Protein AF-X0TDQ6-F1 (afdb_monomer)

Solvent-accessible surface area (backbone atoms only — not comparable to full-atom values): 17633 Å² total; per-residue (Å²): 135,93,75,76,84,87,79,87,83,80,93,70,77,49,71,65,28,68,24,69,26,86,81,75,49,31,33,42,35,21,20,41,81,78,15,30,38,38,33,29,40,71,89,64,49,78,71,48,77,46,71,90,58,40,50,31,45,21,41,21,49,28,63,85,70,50,27,33,39,36,13,22,27,80,74,19,29,37,36,33,25,41,64,88,64,51,79,75,45,77,47,70,91,53,78,55,37,60,70,53,77,61,79,77,63,72,58,49,82,75,54,82,73,45,39,47,75,47,78,72,27,74,49,54,70,41,77,37,40,32,96,78,44,70,48,47,32,34,62,49,79,48,48,96,82,43,94,74,52,51,72,50,36,32,39,34,36,73,84,80,69,48,74,46,82,52,53,75,75,37,78,39,58,37,63,81,79,43,60,47,46,34,30,50,36,42,38,34,32,35,82,39,66,33,65,30,75,47,67,45,53,54,24,39,29,34,59,59,82,49,40,27,50,70,47,82,45,76,45,66,58,64,49,80,55,94,94,33,48,34,31,32,48,77,18,40,38,42,78,50,73,47,41,70,29,78,89,49,67,32,70,36,73,61,47,42,33,33,28,53,28,65,74,93,42,76,49,72,77,41,75,64,86,67,72,44,64,53,72,70,42,74,32,40,42,37,39,38,28,29,25,62,79,63,36,61,30,81,78,44,77,48,66,37,40,23,40,85,76,72,83,74,76,85,127

pLDDT: mean 90.19, std 10.67, range [38.47, 98.69]

Sequence (315 aa):
SDGTELLRVGEFGYIKSISINPTDGTCWVTNIHLRQIIKFAPDGTELLRIGGFHDSLSVSVNPADGTCWVADLYRWVVVKLASDGTELVRVTGLCRPSAISVNPGYYGSYDKIPPQITIESPVGGEVFVAALSTITISYQVTDNIDPSPVVFAYLTDLEQGTTVQVYNAQEIDPIDIGGGFWTLTVDAQDSANNMASSTTARFEVIVDTTPPVTELEIGEPQFEAFGRIVISPCTPITLTAIDPGSGDAGSGISRTEYRVYKGTIPCEYTVYSGSFTISTGIQALEYRSIDNVGNIEDEKSITLTVTHISNYTAF

Nearest PDB structures (foldseek):
  6h16-assembly1_A  TM=2.885E-01  e=3.093E-05  Homo sapiens
  3p5b-assembly1_L  TM=4.163E-01  e=1.866E-03  Homo sapiens
  7seu-assembly4_D  TM=2.886E-01  e=7.692E-05  Escherichia coli
  3s8v-assembly1_A  TM=2.838E-01  e=1.729E-04  Homo sapiens
  6l6r-assembly2_B  TM=2.642E-01  e=5.005E-04  Homo sapiens

Secondary structure (DSSP, 8-state):
--------------EEEEEE-TTT--EEEEETTTTEEEEE-TTS-EEEEE---SSEEEEEE-TTT--EEEEETTTTEEEEE-TTS-EEEEE-S-S-----------GGGT--PPPEEEEEES-TT-EEETTT--EE-EEEEE-SS-SS-EEEEEEEETTT--EEEE-TT-EE-HHHH-SEEEEEEEEEE-TT--EEEEEPPPEEEE---PPPEEEEEE-SSEEEETTEEEE-TT--EEEEEE---SSS----EEEEEEEEEETTEEPPPEE--S-B---SEEEEEEEEEEETT--BPPPEEEEEEE---------

Structure (mmCIF, N/CA/C/O backbone):
data_AF-X0TDQ6-F1
#
_entry.id   AF-X0TDQ6-F1
#
loop_
_atom_site.group_PDB
_atom_site.id
_atom_site.type_symbol
_atom_site.label_atom_id
_atom_site.label_alt_id
_atom_site.label_comp_id
_atom_site.label_asym_id
_atom_site.label_entity_id
_atom_site.label_seq_id
_atom_site.pdbx_PDB_ins_code
_atom_site.Cartn_x
_atom_site.Cartn_y
_atom_site.Cartn_z
_atom_site.occupancy
_atom_site.B_iso_or_equiv
_atom_site.auth_seq_id
_atom_site.auth_comp_id
_atom_site.auth_asym_id
_atom_site.auth_atom_id
_atom_site.pdbx_PDB_model_num
ATOM 1 N N . SER A 1 1 ? 42.199 -2.068 -16.650 1.00 60.56 1 SER A N 1
ATOM 2 C CA . SER A 1 1 ? 43.166 -2.055 -17.763 1.00 60.56 1 SER A CA 1
ATOM 3 C C . SER A 1 1 ? 44.569 -1.920 -17.196 1.00 60.56 1 SER A C 1
ATOM 5 O O . SER A 1 1 ? 44.980 -0.833 -16.817 1.00 60.56 1 SER A O 1
ATOM 7 N N . ASP A 1 2 ? 45.281 -3.032 -17.087 1.00 84.56 2 ASP A N 1
ATOM 8 C CA . ASP A 1 2 ? 46.702 -3.122 -16.709 1.00 84.56 2 ASP A CA 1
ATOM 9 C C . ASP A 1 2 ? 47.653 -2.832 -17.890 1.00 84.56 2 ASP A C 1
ATOM 11 O O . ASP A 1 2 ? 48.870 -2.855 -17.736 1.00 84.56 2 ASP A O 1
ATOM 15 N N . GLY A 1 3 ? 47.094 -2.537 -19.070 1.00 81.69 3 GLY A N 1
ATOM 16 C CA . GLY A 1 3 ? 47.851 -2.308 -20.298 1.00 81.69 3 GLY A CA 1
ATOM 17 C C . GLY A 1 3 ? 48.221 -3.596 -21.033 1.00 81.69 3 GLY A C 1
ATOM 18 O O . GLY A 1 3 ? 48.965 -3.524 -22.008 1.00 81.69 3 GLY A O 1
ATOM 19 N N . THR A 1 4 ? 47.705 -4.752 -20.601 1.00 90.88 4 THR A N 1
ATOM 20 C CA . THR A 1 4 ? 47.929 -6.025 -21.286 1.00 90.88 4 THR A CA 1
ATOM 21 C C . THR A 1 4 ? 47.323 -5.989 -22.689 1.00 90.88 4 THR A C 1
ATOM 23 O O . THR A 1 4 ? 46.146 -5.677 -22.882 1.00 90.88 4 THR A O 1
ATOM 26 N N . GLU A 1 5 ? 48.146 -6.312 -23.685 1.00 86.25 5 GLU A N 1
ATOM 27 C CA . GLU A 1 5 ? 47.713 -6.511 -25.064 1.00 86.25 5 GLU A CA 1
ATOM 28 C C . GLU A 1 5 ? 46.855 -7.778 -25.148 1.00 86.25 5 GLU A C 1
ATOM 30 O O . GLU A 1 5 ? 47.342 -8.879 -24.904 1.00 86.25 5 GLU A O 1
ATOM 35 N N . LEU A 1 6 ? 45.572 -7.617 -25.478 1.00 81.69 6 LEU A N 1
ATOM 36 C CA . LEU A 1 6 ? 44.630 -8.738 -25.573 1.00 81.69 6 LEU A CA 1
ATOM 37 C C . LEU A 1 6 ? 44.703 -9.456 -26.925 1.00 81.69 6 LEU A C 1
ATOM 39 O O . LEU A 1 6 ? 44.466 -10.658 -26.999 1.00 81.69 6 LEU A O 1
ATOM 43 N N . LEU A 1 7 ? 45.008 -8.719 -27.995 1.00 81.31 7 LEU A N 1
ATOM 44 C CA . LEU A 1 7 ? 45.035 -9.233 -29.359 1.00 81.31 7 LEU A CA 1
ATOM 45 C C . LEU A 1 7 ? 45.867 -8.318 -30.261 1.00 81.31 7 LEU A C 1
ATOM 47 O O . LEU A 1 7 ? 45.735 -7.093 -30.216 1.00 81.31 7 LEU A O 1
ATOM 51 N N . ARG A 1 8 ? 46.657 -8.927 -31.148 1.00 84.94 8 ARG A N 1
ATOM 52 C CA . ARG A 1 8 ? 47.326 -8.246 -32.257 1.00 84.94 8 ARG A CA 1
ATOM 53 C C . ARG A 1 8 ? 47.048 -8.970 -33.553 1.00 84.94 8 ARG A C 1
ATOM 55 O O . ARG A 1 8 ? 47.357 -10.147 -33.702 1.00 84.94 8 ARG A O 1
ATOM 62 N N . VAL A 1 9 ? 46.534 -8.208 -34.506 1.00 78.62 9 VAL A N 1
ATOM 63 C CA . VAL A 1 9 ? 46.310 -8.646 -35.879 1.00 78.62 9 VAL A CA 1
ATOM 64 C C . VAL A 1 9 ? 47.153 -7.741 -36.786 1.00 78.62 9 VAL A C 1
ATOM 66 O O . VAL A 1 9 ? 47.159 -6.522 -36.604 1.00 78.62 9 VAL A O 1
ATOM 69 N N . GLY A 1 10 ? 47.930 -8.319 -37.707 1.00 76.31 10 GLY A N 1
ATOM 70 C CA . GLY A 1 10 ? 48.960 -7.613 -38.483 1.00 76.31 10 GLY A CA 1
ATOM 71 C C . GLY A 1 10 ? 48.920 -7.894 -39.988 1.00 76.31 10 GLY A C 1
ATOM 72 O O . GLY A 1 10 ? 48.053 -8.603 -40.472 1.00 76.31 10 GLY A O 1
ATOM 73 N N . GLU A 1 11 ? 49.883 -7.328 -40.723 1.00 74.69 11 GLU A N 1
ATOM 74 C CA . GLU A 1 11 ? 50.079 -7.533 -42.177 1.00 74.69 11 GLU A CA 1
ATOM 75 C C . GLU A 1 11 ? 49.016 -6.911 -43.109 1.00 74.69 11 GLU A C 1
ATOM 77 O O . GLU A 1 11 ? 48.938 -7.225 -44.294 1.00 74.69 11 GLU A O 1
ATOM 82 N N . PHE A 1 12 ? 48.250 -5.929 -42.627 1.00 69.25 12 PHE A N 1
ATOM 83 C CA . PHE A 1 12 ? 47.177 -5.289 -43.405 1.00 69.25 12 PHE A CA 1
ATOM 84 C C . PHE A 1 12 ? 47.580 -4.016 -44.151 1.00 69.25 12 PHE A C 1
ATOM 86 O O . PHE A 1 12 ? 46.711 -3.275 -44.594 1.00 69.25 12 PHE A O 1
ATOM 93 N N . GLY A 1 13 ? 48.870 -3.723 -44.310 1.00 72.81 13 GLY A N 1
ATOM 94 C CA . GLY A 1 13 ? 49.329 -2.513 -44.999 1.00 72.81 13 GLY A CA 1
ATOM 95 C C . GLY A 1 13 ? 48.991 -1.214 -44.253 1.00 72.81 13 GLY A C 1
ATOM 96 O O . GLY A 1 13 ? 49.052 -1.155 -43.028 1.00 72.81 13 GLY A O 1
ATOM 97 N N . TYR A 1 14 ? 48.690 -0.144 -44.996 1.00 82.19 14 TYR A N 1
ATOM 98 C CA . TYR A 1 14 ? 48.490 1.192 -44.424 1.00 82.19 14 TYR A CA 1
ATOM 99 C C . TYR A 1 14 ? 47.007 1.453 -44.130 1.00 82.19 14 TYR A C 1
ATOM 101 O O . TYR A 1 14 ? 46.232 1.796 -45.029 1.00 82.19 14 TYR A O 1
ATOM 109 N N . ILE A 1 15 ? 46.621 1.301 -42.862 1.00 84.81 15 ILE A N 1
ATOM 110 C CA . ILE A 1 15 ? 45.272 1.615 -42.380 1.00 84.81 15 ILE A CA 1
ATOM 111 C C . ILE A 1 15 ? 45.142 3.120 -42.136 1.00 84.81 15 ILE A C 1
ATOM 113 O O . ILE A 1 15 ? 46.016 3.734 -41.525 1.00 84.81 15 ILE A O 1
ATOM 117 N N . LYS A 1 16 ? 44.053 3.723 -42.624 1.00 86.56 16 LYS A N 1
ATOM 118 C CA . LYS A 1 16 ? 43.833 5.178 -42.536 1.00 86.56 16 LYS A CA 1
ATOM 119 C C . LYS A 1 16 ? 42.700 5.595 -41.604 1.00 86.56 16 LYS A C 1
ATOM 121 O O . LYS A 1 16 ? 42.818 6.625 -40.947 1.00 86.56 16 LYS A O 1
ATOM 126 N N . SER A 1 17 ? 41.629 4.814 -41.548 1.00 90.19 17 SER A N 1
ATOM 127 C CA . SER A 1 17 ? 40.446 5.073 -40.734 1.00 90.19 17 SER A CA 1
ATOM 128 C C . SER A 1 17 ? 39.892 3.753 -40.217 1.00 90.19 17 SER A C 1
ATOM 130 O O . SER A 1 17 ? 40.019 2.720 -40.879 1.00 90.19 17 SER A O 1
ATOM 132 N N . ILE A 1 18 ? 39.303 3.812 -39.027 1.00 91.94 18 ILE A N 1
ATOM 133 C CA . ILE A 1 18 ? 38.614 2.716 -38.359 1.00 91.94 18 ILE A CA 1
ATOM 134 C C . ILE A 1 18 ? 37.291 3.241 -37.803 1.00 91.94 18 ILE A C 1
ATOM 136 O O . ILE A 1 18 ? 37.227 4.370 -37.315 1.00 91.94 18 ILE A O 1
ATOM 140 N N . SER A 1 19 ? 36.247 2.422 -37.860 1.00 93.38 19 SER A N 1
ATOM 141 C CA . SER A 1 19 ? 34.972 2.677 -37.197 1.00 93.38 19 SER A CA 1
ATOM 142 C C . SER A 1 19 ? 34.495 1.395 -36.527 1.00 93.38 19 SER A C 1
ATOM 144 O O . SER A 1 19 ? 34.441 0.349 -37.172 1.00 93.38 19 SER A O 1
ATOM 146 N N . ILE A 1 20 ? 34.212 1.470 -35.228 1.00 92.75 20 ILE A N 1
ATOM 147 C CA . ILE A 1 20 ? 33.809 0.331 -34.398 1.00 92.75 20 ILE A CA 1
ATOM 148 C C . ILE A 1 20 ? 32.301 0.406 -34.198 1.00 92.75 20 ILE A C 1
ATOM 150 O O . ILE A 1 20 ? 31.776 1.476 -33.890 1.00 92.75 20 ILE A O 1
ATOM 154 N N . ASN A 1 21 ? 31.622 -0.724 -34.353 1.00 88.50 21 ASN A N 1
ATOM 155 C CA . ASN A 1 21 ? 30.235 -0.862 -33.964 1.00 88.50 21 ASN A CA 1
ATOM 156 C C . ASN A 1 21 ? 30.169 -1.224 -32.466 1.00 88.50 21 ASN A C 1
ATOM 158 O O . ASN A 1 21 ? 30.593 -2.319 -32.095 1.00 88.50 21 ASN A O 1
ATOM 162 N N . PRO A 1 22 ? 29.667 -0.340 -31.586 1.00 83.31 22 PRO A N 1
ATOM 163 C CA . PRO A 1 22 ? 29.601 -0.617 -30.154 1.00 83.31 22 PRO A CA 1
ATOM 164 C C . PRO A 1 22 ? 28.619 -1.737 -29.779 1.00 83.31 22 PRO A C 1
ATOM 166 O O . PRO A 1 22 ? 28.721 -2.249 -28.670 1.00 83.31 22 PRO A O 1
ATOM 169 N N . THR A 1 23 ? 27.682 -2.119 -30.657 1.00 81.12 23 THR A N 1
ATOM 170 C CA . THR A 1 23 ? 26.661 -3.134 -30.333 1.00 81.12 23 THR A CA 1
ATOM 171 C C . THR A 1 23 ? 27.180 -4.566 -30.454 1.00 81.12 23 THR A C 1
ATOM 173 O O . THR A 1 23 ? 26.782 -5.423 -29.672 1.00 81.12 23 THR A O 1
ATOM 176 N N . ASP A 1 24 ? 28.083 -4.829 -31.401 1.00 84.25 24 ASP A N 1
ATOM 177 C CA . ASP A 1 24 ? 28.610 -6.173 -31.681 1.00 84.25 24 ASP A CA 1
ATOM 178 C C . ASP A 1 24 ? 30.147 -6.261 -31.650 1.00 84.25 24 ASP A C 1
ATOM 180 O O . ASP A 1 24 ? 30.709 -7.346 -31.789 1.00 84.25 24 ASP A O 1
ATOM 184 N N . GLY A 1 25 ? 30.838 -5.130 -31.474 1.00 86.88 25 GLY A N 1
ATOM 185 C CA . GLY A 1 25 ? 32.296 -5.027 -31.437 1.00 86.88 25 GLY A CA 1
ATOM 186 C C . GLY A 1 25 ? 32.991 -5.209 -32.793 1.00 86.88 25 GLY A C 1
ATOM 187 O O . GLY A 1 25 ? 34.222 -5.222 -32.844 1.00 86.88 25 GLY A O 1
ATOM 188 N N . THR A 1 26 ? 32.250 -5.355 -33.895 1.00 93.62 26 THR A N 1
ATOM 189 C CA . THR A 1 26 ? 32.844 -5.421 -35.235 1.00 93.62 26 THR A CA 1
ATOM 190 C C . THR A 1 26 ? 33.465 -4.081 -35.610 1.00 93.62 26 THR A C 1
ATOM 192 O O . THR A 1 26 ? 33.035 -3.020 -35.153 1.00 93.62 26 THR A O 1
ATOM 195 N N . CYS A 1 27 ? 34.486 -4.093 -36.464 1.00 93.25 27 CYS A N 1
ATOM 196 C CA . CYS A 1 27 ? 35.097 -2.853 -36.928 1.00 93.25 27 CYS A CA 1
ATOM 197 C C . CYS A 1 27 ? 35.340 -2.849 -38.432 1.00 93.25 27 CYS A C 1
ATOM 199 O O . CYS A 1 27 ? 35.724 -3.854 -39.024 1.00 93.25 27 CYS A O 1
ATOM 201 N N . TRP A 1 28 ? 35.113 -1.693 -39.046 1.00 94.19 28 TRP A N 1
ATOM 202 C CA . TRP A 1 28 ? 35.414 -1.419 -40.444 1.00 94.19 28 TRP A CA 1
ATOM 203 C C . TRP A 1 28 ? 36.701 -0.612 -40.525 1.00 94.19 28 TRP A C 1
ATOM 205 O O . TRP A 1 28 ? 36.836 0.395 -39.829 1.00 94.19 28 TRP A O 1
ATOM 215 N N . VAL A 1 29 ? 37.628 -1.018 -41.389 1.00 91.81 29 VAL A N 1
ATOM 216 C CA . VAL A 1 29 ? 38.897 -0.320 -41.609 1.00 91.81 29 VAL A CA 1
ATOM 217 C C . VAL A 1 29 ? 39.130 -0.022 -43.083 1.00 91.81 29 VAL A C 1
ATOM 219 O O . VAL A 1 29 ? 38.815 -0.828 -43.959 1.00 91.81 29 VAL A O 1
ATOM 222 N N . THR A 1 30 ? 39.742 1.125 -43.368 1.00 89.06 30 THR A N 1
ATOM 223 C CA . THR A 1 30 ? 40.175 1.485 -44.724 1.00 89.06 30 THR A CA 1
ATOM 224 C C . THR A 1 30 ? 41.664 1.236 -44.900 1.00 89.06 30 THR A C 1
ATOM 226 O O . THR A 1 30 ? 42.480 1.787 -44.156 1.00 89.06 30 THR A O 1
ATOM 229 N N . ASN A 1 31 ? 42.023 0.500 -45.945 1.00 86.19 31 ASN A N 1
ATOM 230 C CA . ASN A 1 31 ? 43.394 0.311 -46.395 1.00 86.19 31 ASN A CA 1
ATOM 231 C C . ASN A 1 31 ? 43.643 1.104 -47.680 1.00 86.19 31 ASN A C 1
ATOM 233 O O . ASN A 1 31 ? 43.102 0.784 -48.741 1.00 86.19 31 ASN A O 1
ATOM 237 N N . ILE A 1 32 ? 44.503 2.117 -47.594 1.00 77.88 32 ILE A N 1
ATOM 238 C CA . ILE A 1 32 ? 44.744 3.033 -48.717 1.00 77.88 32 ILE A CA 1
ATOM 239 C C . ILE A 1 32 ? 45.705 2.454 -49.758 1.00 77.88 32 ILE A C 1
ATOM 241 O O . ILE A 1 32 ? 45.500 2.642 -50.954 1.00 77.88 32 ILE A O 1
ATOM 245 N N . HIS A 1 33 ? 46.722 1.695 -49.335 1.00 77.75 33 HIS A N 1
ATOM 246 C CA . HIS A 1 33 ? 47.720 1.142 -50.256 1.00 77.75 33 HIS A CA 1
ATOM 247 C C . HIS A 1 33 ? 47.134 0.015 -51.105 1.00 77.75 33 HIS A C 1
ATOM 249 O O . HIS A 1 33 ? 47.415 -0.068 -52.298 1.00 77.75 33 HIS A O 1
ATOM 255 N N . LEU A 1 34 ? 46.291 -0.826 -50.501 1.00 81.62 34 LEU A N 1
ATOM 256 C CA . LEU A 1 34 ? 45.614 -1.914 -51.206 1.00 81.62 34 LEU A CA 1
ATOM 257 C C . LEU A 1 34 ? 44.257 -1.496 -51.785 1.00 81.62 34 LEU A C 1
ATOM 259 O O . LEU A 1 34 ? 43.634 -2.303 -52.471 1.00 81.62 34 LEU A O 1
ATOM 263 N N . ARG A 1 35 ? 43.816 -0.245 -51.560 1.00 86.56 35 ARG A N 1
ATOM 264 C CA . ARG A 1 35 ? 42.545 0.317 -52.060 1.00 86.56 35 ARG A CA 1
ATOM 265 C C . ARG A 1 35 ? 41.328 -0.535 -51.683 1.00 86.56 35 ARG A C 1
ATOM 267 O O . ARG A 1 35 ? 40.475 -0.854 -52.520 1.00 86.56 35 ARG A O 1
ATOM 274 N N . GLN A 1 36 ? 41.295 -0.935 -50.418 1.00 88.56 36 GLN A N 1
ATOM 275 C CA . GLN A 1 36 ? 40.360 -1.912 -49.873 1.00 88.56 36 GLN A CA 1
ATOM 276 C C . GLN A 1 36 ? 39.718 -1.414 -48.584 1.00 88.56 36 GLN A C 1
ATOM 278 O O . GLN A 1 36 ? 40.282 -0.595 -47.859 1.00 88.56 36 GLN A O 1
ATOM 283 N N . ILE A 1 37 ? 38.560 -1.983 -48.278 1.00 90.62 37 ILE A N 1
ATOM 284 C CA . ILE A 1 37 ? 37.899 -1.876 -46.982 1.00 90.62 37 ILE A CA 1
ATOM 285 C C . ILE A 1 37 ? 37.795 -3.279 -46.409 1.00 90.62 37 ILE A C 1
ATOM 287 O O . ILE A 1 37 ? 37.466 -4.217 -47.134 1.00 90.62 37 ILE A O 1
ATOM 291 N N . ILE A 1 38 ? 38.103 -3.424 -45.128 1.00 91.19 38 ILE A N 1
ATOM 292 C CA . ILE A 1 38 ? 38.088 -4.710 -44.432 1.00 91.19 38 ILE A CA 1
ATOM 293 C C . ILE A 1 38 ? 37.170 -4.568 -43.223 1.00 91.19 38 ILE A C 1
ATOM 295 O O . ILE A 1 38 ? 37.223 -3.547 -42.536 1.00 91.19 38 ILE A O 1
ATOM 299 N N . LYS A 1 39 ? 36.334 -5.573 -42.965 1.00 93.56 39 LYS A N 1
ATOM 300 C CA . LYS A 1 39 ? 35.579 -5.680 -41.714 1.00 93.56 39 LYS A CA 1
ATOM 301 C C . LYS A 1 39 ? 36.173 -6.798 -40.871 1.00 93.56 39 LYS A C 1
ATOM 303 O O . LYS A 1 39 ? 36.400 -7.890 -41.391 1.00 93.56 39 LYS A O 1
ATOM 308 N N . PHE A 1 40 ? 36.363 -6.546 -39.585 1.00 92.75 40 PHE A N 1
ATOM 309 C CA . PHE A 1 40 ? 36.816 -7.540 -38.620 1.00 92.75 40 PHE A CA 1
ATOM 310 C C . PHE A 1 40 ? 35.752 -7.818 -37.561 1.00 92.75 40 PHE A C 1
ATOM 312 O O . PHE A 1 40 ? 34.972 -6.934 -37.197 1.00 92.75 40 PHE A O 1
ATOM 319 N N . ALA A 1 41 ? 35.753 -9.050 -37.067 1.00 92.75 41 ALA A N 1
ATOM 320 C CA . ALA A 1 41 ? 35.077 -9.454 -35.846 1.00 92.75 41 ALA A CA 1
ATOM 321 C C . ALA A 1 41 ? 35.869 -8.996 -34.603 1.00 92.75 41 ALA A C 1
ATOM 323 O O . ALA A 1 41 ? 37.062 -8.691 -34.719 1.00 92.75 41 ALA A O 1
ATOM 324 N N . PRO A 1 42 ? 35.245 -8.977 -33.409 1.00 89.81 42 PRO A N 1
ATOM 325 C CA . PRO A 1 42 ? 35.920 -8.601 -32.162 1.00 89.81 42 PRO A CA 1
ATOM 326 C C . PRO A 1 42 ? 37.147 -9.460 -31.824 1.00 89.81 42 PRO A C 1
ATOM 328 O O . PRO A 1 42 ? 38.064 -8.993 -31.153 1.00 89.81 42 PRO A O 1
ATOM 331 N N . ASP A 1 43 ? 37.172 -10.709 -32.293 1.00 89.25 43 ASP A N 1
ATOM 332 C CA . ASP A 1 43 ? 38.273 -11.660 -32.102 1.00 89.25 43 ASP A CA 1
ATOM 333 C C . ASP A 1 43 ? 39.421 -11.491 -33.118 1.00 89.25 43 ASP A C 1
ATOM 335 O O . ASP A 1 43 ? 40.400 -12.235 -33.080 1.00 89.25 43 ASP A O 1
ATOM 339 N N . GLY A 1 44 ? 39.319 -10.510 -34.023 1.00 86.75 44 GLY A N 1
ATOM 340 C CA . GLY A 1 44 ? 40.303 -10.237 -35.070 1.00 86.75 44 GLY A CA 1
ATOM 341 C C . GLY A 1 44 ? 40.097 -11.012 -36.367 1.00 86.75 44 GLY A C 1
ATOM 342 O O . GLY A 1 44 ? 40.857 -10.801 -37.314 1.00 86.75 44 GLY A O 1
ATOM 343 N N . THR A 1 45 ? 39.082 -11.875 -36.447 1.00 91.06 45 THR A N 1
ATOM 344 C CA . THR A 1 45 ? 38.752 -12.600 -37.676 1.00 91.06 45 THR A CA 1
ATOM 345 C C . THR A 1 45 ? 38.328 -11.622 -38.767 1.00 91.06 45 THR A C 1
ATOM 347 O O . THR A 1 45 ? 37.471 -10.762 -38.559 1.00 91.06 45 THR A O 1
ATOM 350 N N . GLU A 1 46 ? 38.908 -11.754 -39.959 1.00 92.69 46 GLU A N 1
ATOM 351 C CA . GLU A 1 46 ? 38.466 -11.014 -41.140 1.00 92.69 46 GLU A CA 1
ATOM 352 C C . GLU A 1 46 ? 37.106 -11.544 -41.603 1.00 92.69 46 GLU A C 1
ATOM 354 O O . GLU A 1 46 ? 36.985 -12.691 -42.028 1.00 92.69 46 GLU A O 1
ATOM 359 N N . LEU A 1 47 ? 36.079 -10.699 -41.519 1.00 92.06 47 LEU A N 1
ATOM 360 C CA . LEU A 1 47 ? 34.715 -11.044 -41.917 1.00 92.06 47 LEU A CA 1
ATOM 361 C C . LEU A 1 47 ? 34.496 -10.841 -43.414 1.00 92.06 47 LEU A C 1
ATOM 363 O O . LEU A 1 47 ? 33.816 -11.636 -44.057 1.00 92.06 47 LEU A O 1
ATOM 367 N N . LEU A 1 48 ? 35.043 -9.757 -43.968 1.00 92.00 48 LEU A N 1
ATOM 368 C CA . LEU A 1 48 ? 34.937 -9.441 -45.390 1.00 92.00 48 LEU A CA 1
ATOM 369 C C . LEU A 1 48 ? 36.018 -8.453 -45.824 1.00 92.00 48 LEU A C 1
ATOM 371 O O . LEU A 1 48 ? 36.513 -7.648 -45.031 1.00 92.00 48 LEU A O 1
ATOM 375 N N . ARG A 1 49 ? 36.306 -8.472 -47.126 1.00 91.12 49 ARG A N 1
ATOM 376 C CA . ARG A 1 49 ? 37.234 -7.562 -47.796 1.00 91.12 49 ARG A CA 1
ATOM 377 C C . ARG A 1 49 ? 36.658 -7.110 -49.125 1.00 91.12 49 ARG A C 1
ATOM 379 O O . ARG A 1 49 ? 36.358 -7.922 -49.995 1.00 91.12 49 ARG A O 1
ATOM 386 N N . ILE A 1 50 ? 36.552 -5.798 -49.290 1.00 90.31 50 ILE A N 1
ATOM 387 C CA . ILE A 1 50 ? 35.924 -5.166 -50.447 1.00 90.31 50 ILE A CA 1
ATOM 388 C C . ILE A 1 50 ? 36.976 -4.330 -51.165 1.00 90.31 50 ILE A C 1
ATOM 390 O O . ILE A 1 50 ? 37.592 -3.440 -50.578 1.00 90.31 50 ILE A O 1
ATOM 394 N N . GLY A 1 51 ? 37.205 -4.639 -52.439 1.00 87.25 51 GLY A N 1
ATOM 395 C CA . GLY A 1 51 ? 38.068 -3.858 -53.320 1.00 87.25 51 GLY A CA 1
ATOM 396 C C . GLY A 1 51 ? 37.293 -2.800 -54.100 1.00 87.25 51 GLY A C 1
ATOM 397 O O . GLY A 1 51 ? 36.095 -2.613 -53.928 1.00 87.25 51 GLY A O 1
ATOM 398 N N . GLY A 1 52 ? 37.980 -2.124 -55.018 1.00 84.00 52 GLY A N 1
ATOM 399 C CA . GLY A 1 52 ? 37.322 -1.166 -55.903 1.00 84.00 52 GLY A CA 1
ATOM 400 C C . GLY A 1 52 ? 37.124 0.210 -55.277 1.00 84.00 52 GLY A C 1
ATOM 401 O O . GLY A 1 52 ? 36.272 0.953 -55.752 1.00 84.00 52 GLY A O 1
ATOM 402 N N . PHE A 1 53 ? 37.949 0.577 -54.301 1.00 83.50 53 PHE A N 1
ATOM 403 C CA . PHE A 1 53 ? 38.038 1.931 -53.761 1.00 83.50 53 PHE A CA 1
ATOM 404 C C . PHE A 1 53 ? 39.301 2.654 -54.266 1.00 83.50 53 PHE A C 1
ATOM 406 O O . PHE A 1 53 ? 40.042 2.121 -55.102 1.00 83.50 53 PHE A O 1
ATOM 413 N N . HIS A 1 54 ? 39.536 3.894 -53.845 1.00 78.31 54 HIS A N 1
ATOM 414 C CA . HIS A 1 54 ? 40.854 4.539 -53.896 1.00 78.31 54 HIS A CA 1
ATOM 415 C C . HIS A 1 54 ? 41.316 4.901 -52.476 1.00 78.31 54 HIS A C 1
ATOM 417 O O . HIS A 1 54 ? 41.156 4.078 -51.575 1.00 78.31 54 HIS A O 1
ATOM 423 N N . ASP A 1 55 ? 41.886 6.092 -52.256 1.00 72.50 55 ASP A N 1
ATOM 424 C CA . ASP A 1 55 ? 42.255 6.579 -50.921 1.00 72.50 55 ASP A CA 1
ATOM 425 C C . ASP A 1 55 ? 40.980 6.886 -50.135 1.00 72.50 55 ASP A C 1
ATOM 427 O O . ASP A 1 55 ? 40.549 8.032 -50.009 1.00 72.50 55 ASP A O 1
ATOM 431 N N . SER A 1 56 ? 40.348 5.824 -49.647 1.00 72.25 56 SER A N 1
ATOM 432 C CA . SER A 1 56 ? 39.211 5.901 -48.746 1.00 72.25 56 SER A CA 1
ATOM 433 C C . SER A 1 56 ? 39.726 6.433 -47.425 1.00 72.25 56 SER A C 1
ATOM 435 O O . SER A 1 56 ? 40.512 5.769 -46.749 1.00 72.25 56 SER A O 1
ATOM 437 N N . LEU A 1 57 ? 39.357 7.669 -47.108 1.00 71.88 57 LEU A N 1
ATOM 438 C CA . LEU A 1 57 ? 39.947 8.384 -45.980 1.00 71.88 57 LEU A CA 1
ATOM 439 C C . LEU A 1 57 ? 39.145 8.242 -44.694 1.00 71.88 57 LEU A C 1
ATOM 441 O O . LEU A 1 57 ? 39.690 8.499 -43.623 1.00 71.88 57 LEU A O 1
ATOM 445 N N . SER A 1 58 ? 37.867 7.873 -44.787 1.00 87.00 58 SER A N 1
ATOM 446 C CA . SER A 1 58 ? 36.969 7.861 -43.639 1.00 87.00 58 SER A CA 1
ATOM 447 C C . SER A 1 58 ? 35.851 6.844 -43.825 1.00 87.00 58 SER A C 1
ATOM 449 O O . SER A 1 58 ? 35.245 6.764 -44.898 1.00 87.00 58 SER A O 1
ATOM 451 N N . VAL A 1 59 ? 35.594 6.086 -42.762 1.00 92.69 59 VAL A N 1
ATOM 452 C CA . VAL A 1 59 ? 34.446 5.190 -42.623 1.00 92.69 59 VAL A CA 1
ATOM 453 C C . VAL A 1 59 ? 33.662 5.532 -41.369 1.00 92.69 59 VAL A C 1
ATOM 455 O O . VAL A 1 59 ? 34.238 5.962 -40.372 1.00 92.69 59 VAL A O 1
ATOM 458 N N . SER A 1 60 ? 32.351 5.326 -41.413 1.00 93.50 60 SER A N 1
ATOM 459 C CA . SER A 1 60 ? 31.485 5.472 -40.248 1.00 93.50 60 SER A CA 1
ATOM 460 C C . SER A 1 60 ? 30.383 4.420 -40.296 1.00 93.50 60 SER A C 1
ATOM 462 O O . SER A 1 60 ? 29.596 4.381 -41.247 1.00 93.50 60 SER A O 1
ATOM 464 N N . VAL A 1 61 ? 30.376 3.534 -39.299 1.00 92.50 61 VAL A N 1
ATOM 465 C CA . VAL A 1 61 ? 29.374 2.478 -39.155 1.00 92.50 61 VAL A CA 1
ATOM 466 C C . VAL A 1 61 ? 28.128 3.016 -38.459 1.00 92.50 61 VAL A C 1
ATOM 468 O O . VAL A 1 61 ? 28.211 3.801 -37.516 1.00 92.50 61 VAL A O 1
ATOM 471 N N . ASN A 1 62 ? 26.969 2.586 -38.934 1.00 87.69 62 ASN A N 1
ATOM 472 C CA . ASN A 1 62 ? 25.703 2.753 -38.256 1.00 87.69 62 ASN A CA 1
ATOM 473 C C . ASN A 1 62 ? 25.508 1.574 -37.286 1.00 87.69 62 ASN A C 1
ATOM 475 O O . ASN A 1 62 ? 25.409 0.436 -37.754 1.00 87.69 62 ASN A O 1
ATOM 479 N N . PRO A 1 63 ? 25.447 1.805 -35.964 1.00 84.31 63 PRO A N 1
ATOM 480 C CA . PRO A 1 63 ? 25.300 0.716 -35.006 1.00 84.31 63 PRO A CA 1
ATOM 481 C C . PRO A 1 63 ? 23.987 -0.079 -35.140 1.00 84.31 63 PRO A C 1
ATOM 483 O O . PRO A 1 63 ? 23.918 -1.185 -34.608 1.00 84.31 63 PRO A O 1
ATOM 486 N N . ALA A 1 64 ? 22.954 0.452 -35.822 1.00 76.06 64 ALA A N 1
ATOM 487 C CA . ALA A 1 64 ? 21.609 -0.165 -35.900 1.00 76.06 64 ALA A CA 1
ATOM 488 C C . ALA A 1 64 ? 21.575 -1.365 -36.806 1.00 76.06 64 ALA A C 1
ATOM 490 O O . ALA A 1 64 ? 20.989 -2.395 -36.496 1.00 76.06 64 ALA A O 1
ATOM 491 N N . ASP A 1 65 ? 22.129 -1.164 -37.989 1.00 83.12 65 ASP A N 1
ATOM 492 C CA . ASP A 1 65 ? 21.988 -2.074 -39.111 1.00 83.12 65 ASP A CA 1
ATOM 493 C C . ASP A 1 65 ? 23.356 -2.590 -39.574 1.00 83.12 65 ASP A C 1
ATOM 495 O O . ASP A 1 65 ? 23.443 -3.378 -40.517 1.00 83.12 65 ASP A O 1
ATOM 499 N N . GLY A 1 66 ? 24.438 -2.140 -38.928 1.00 85.94 66 GLY A N 1
ATOM 500 C CA . GLY A 1 66 ? 25.811 -2.470 -39.285 1.00 85.94 66 GLY A CA 1
ATOM 501 C C . GLY A 1 66 ? 26.234 -1.931 -40.654 1.00 85.94 66 GLY A C 1
ATOM 502 O O . GLY A 1 66 ? 27.280 -2.348 -41.163 1.00 85.94 66 GLY A O 1
ATOM 503 N N . THR A 1 67 ? 25.444 -1.042 -41.273 1.00 92.56 67 THR A N 1
ATOM 504 C CA . THR A 1 67 ? 25.801 -0.411 -42.547 1.00 92.56 67 THR A CA 1
ATOM 505 C C . THR A 1 67 ? 26.974 0.537 -42.350 1.00 92.56 67 THR A C 1
ATOM 507 O O . THR A 1 67 ? 27.103 1.181 -41.314 1.00 92.56 67 THR A O 1
ATOM 510 N N . CYS A 1 68 ? 27.844 0.650 -43.345 1.00 93.44 68 CYS A N 1
ATOM 511 C CA . CYS A 1 68 ? 29.027 1.494 -43.265 1.00 93.44 68 CYS A CA 1
ATOM 512 C C . CYS A 1 68 ? 29.019 2.524 -44.386 1.00 93.44 68 CYS A C 1
ATOM 514 O O . CYS A 1 68 ? 28.973 2.178 -45.565 1.00 93.44 68 CYS A O 1
ATOM 516 N N . TRP A 1 69 ? 29.108 3.798 -44.026 1.00 94.19 69 TRP A N 1
ATOM 517 C CA . TRP A 1 69 ? 29.378 4.856 -44.987 1.00 94.19 69 TRP A CA 1
ATOM 518 C C . TRP A 1 69 ? 30.880 5.014 -45.198 1.00 94.19 69 TRP A C 1
ATOM 520 O O . TRP A 1 69 ? 31.653 4.932 -44.246 1.00 94.19 69 TRP A O 1
ATOM 530 N N . VAL A 1 70 ? 31.287 5.255 -46.442 1.00 93.88 70 VAL A N 1
ATOM 531 C CA . VAL A 1 70 ? 32.688 5.373 -46.856 1.00 93.88 70 VAL A CA 1
ATOM 532 C C . VAL A 1 70 ? 32.860 6.623 -47.710 1.00 93.88 70 VAL A C 1
ATOM 534 O O . VAL A 1 70 ? 32.152 6.800 -48.702 1.00 93.88 70 VAL A O 1
ATOM 537 N N . ALA A 1 71 ? 33.838 7.460 -47.371 1.00 91.69 71 ALA A N 1
ATOM 538 C CA . ALA A 1 71 ? 34.284 8.566 -48.213 1.00 91.69 71 ALA A CA 1
ATOM 539 C C . ALA A 1 71 ? 35.484 8.146 -49.084 1.00 91.69 71 ALA A C 1
ATOM 541 O O . ALA A 1 71 ? 36.583 7.939 -48.561 1.00 91.69 71 ALA A O 1
ATOM 542 N N . ASP A 1 72 ? 35.286 8.048 -50.406 1.00 87.94 72 ASP A N 1
ATOM 543 C CA . ASP A 1 72 ? 36.346 7.743 -51.379 1.00 87.94 72 ASP A CA 1
ATOM 544 C C . ASP A 1 72 ? 36.858 9.033 -52.044 1.00 87.94 72 ASP A C 1
ATOM 546 O O . ASP A 1 72 ? 36.236 9.612 -52.947 1.00 87.94 72 ASP A O 1
ATOM 550 N N . LEU A 1 73 ? 38.023 9.491 -51.577 1.00 83.12 73 LEU A N 1
ATOM 551 C CA . LEU A 1 73 ? 38.545 10.827 -51.852 1.00 83.12 73 LEU A CA 1
ATOM 552 C C . LEU A 1 73 ? 38.846 11.082 -53.328 1.00 83.12 73 LEU A C 1
ATOM 554 O O . LEU A 1 73 ? 38.561 12.174 -53.811 1.00 83.12 73 LEU A O 1
ATOM 558 N N . TYR A 1 74 ? 39.462 10.134 -54.036 1.00 83.00 74 TYR A N 1
ATOM 559 C CA . TYR A 1 74 ? 39.915 10.352 -55.421 1.00 83.00 74 TYR A CA 1
ATOM 560 C C . TYR A 1 74 ? 38.912 9.891 -56.464 1.00 83.00 74 TYR A C 1
ATOM 562 O O . TYR A 1 74 ? 39.057 10.223 -57.638 1.00 83.00 74 TYR A O 1
ATOM 570 N N . ARG A 1 75 ? 37.875 9.167 -56.043 1.00 83.31 75 ARG A N 1
ATOM 571 C CA . ARG A 1 75 ? 36.731 8.869 -56.905 1.00 83.31 75 ARG A CA 1
ATOM 572 C C . ARG A 1 75 ? 35.615 9.891 -56.791 1.00 83.31 75 ARG A C 1
ATOM 574 O O . ARG A 1 75 ? 34.685 9.829 -57.584 1.00 83.31 75 ARG A O 1
ATOM 581 N N . TRP A 1 76 ? 35.723 10.825 -55.842 1.00 88.56 76 TRP A N 1
ATOM 582 C CA . TRP A 1 76 ? 34.731 11.878 -55.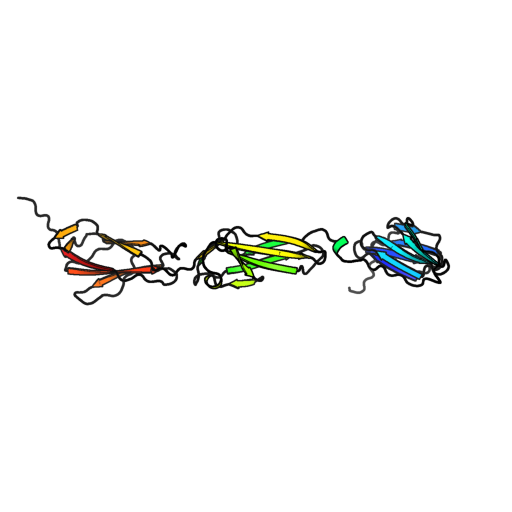614 1.00 88.56 76 TRP A CA 1
ATOM 583 C C . TRP A 1 76 ? 33.334 11.314 -55.344 1.00 88.56 76 TRP A C 1
ATOM 585 O O . TRP A 1 76 ? 32.318 11.881 -55.756 1.00 88.56 76 TRP A O 1
ATOM 595 N N . VAL A 1 77 ? 33.302 10.181 -54.639 1.00 90.19 77 VAL A N 1
ATOM 596 C CA . VAL A 1 77 ? 32.069 9.507 -54.254 1.00 90.19 77 VAL A CA 1
ATOM 597 C C . VAL A 1 77 ? 32.035 9.233 -52.765 1.00 90.19 77 VAL A C 1
ATOM 599 O O . VAL A 1 77 ? 33.062 9.092 -52.101 1.00 90.19 77 VAL A O 1
ATOM 602 N N . VAL A 1 78 ? 30.818 9.113 -52.266 1.00 93.06 78 VAL A N 1
ATOM 603 C CA . VAL A 1 78 ? 30.528 8.505 -50.976 1.00 93.06 78 VAL A CA 1
ATOM 604 C C . VAL A 1 78 ? 29.675 7.275 -51.250 1.00 93.06 78 VAL A C 1
ATOM 606 O O . VAL A 1 78 ? 28.726 7.356 -52.031 1.00 93.06 78 VAL A O 1
ATOM 609 N N . VAL A 1 79 ? 30.001 6.143 -50.635 1.00 92.88 79 VAL A N 1
ATOM 610 C CA . VAL A 1 79 ? 29.183 4.929 -50.745 1.00 92.88 79 VAL A CA 1
ATOM 611 C C . VAL A 1 79 ? 28.630 4.518 -49.390 1.00 92.88 79 VAL A C 1
ATOM 613 O O . VAL A 1 79 ? 29.275 4.728 -48.364 1.00 92.88 79 VAL A O 1
ATOM 616 N N . LYS A 1 80 ? 27.444 3.914 -49.396 1.00 93.69 80 LYS A N 1
ATOM 617 C CA . LYS A 1 80 ? 26.889 3.184 -48.257 1.00 93.69 80 LYS A CA 1
ATOM 618 C C . LYS A 1 80 ? 26.982 1.697 -48.560 1.00 93.69 80 LYS A C 1
ATOM 620 O O . LYS A 1 80 ? 26.471 1.251 -49.585 1.00 93.69 80 LYS A O 1
ATOM 625 N N . LEU A 1 81 ? 27.604 0.949 -47.664 1.00 94.25 81 LEU A N 1
ATOM 626 C CA . LEU A 1 81 ? 27.727 -0.500 -47.719 1.00 94.25 81 LEU A CA 1
ATOM 627 C C . LEU A 1 81 ? 26.778 -1.135 -46.701 1.00 94.25 81 LEU A C 1
ATOM 629 O O . LEU A 1 81 ? 26.626 -0.625 -45.590 1.00 94.25 81 LEU A O 1
ATOM 633 N N . ALA A 1 82 ? 26.148 -2.242 -47.073 1.00 93.12 82 ALA A N 1
ATOM 634 C CA . ALA A 1 82 ? 25.464 -3.140 -46.156 1.00 93.12 82 ALA A CA 1
ATOM 635 C C . ALA A 1 82 ? 26.465 -3.841 -45.228 1.00 93.12 82 ALA A C 1
ATOM 637 O O . ALA A 1 82 ? 27.672 -3.858 -45.483 1.00 93.12 82 ALA A O 1
ATOM 638 N N . SER A 1 83 ? 25.960 -4.448 -44.154 1.00 89.88 83 SER A N 1
ATOM 639 C CA . SER A 1 83 ? 26.786 -5.170 -43.183 1.00 89.88 83 SER A CA 1
ATOM 640 C C . SER A 1 83 ? 27.538 -6.368 -43.787 1.00 89.88 83 SER A C 1
ATOM 642 O O . SER A 1 83 ? 28.582 -6.735 -43.240 1.00 89.88 83 SER A O 1
ATOM 644 N N . ASP A 1 84 ? 27.043 -6.913 -44.906 1.00 91.19 84 ASP A N 1
ATOM 645 C CA . ASP A 1 84 ? 27.629 -7.988 -45.723 1.00 91.19 84 ASP A CA 1
ATOM 646 C C . ASP A 1 84 ? 28.583 -7.491 -46.832 1.00 91.19 84 ASP A C 1
ATOM 648 O O . ASP A 1 84 ? 29.194 -8.292 -47.538 1.00 91.19 84 ASP A O 1
ATOM 652 N N . GLY A 1 85 ? 28.743 -6.170 -46.975 1.00 89.25 85 GLY A N 1
ATOM 653 C CA . GLY A 1 85 ? 29.608 -5.537 -47.970 1.00 89.25 85 GLY A CA 1
ATOM 654 C C . GLY A 1 85 ? 28.941 -5.181 -49.301 1.00 89.25 85 GLY A C 1
ATOM 655 O O . GLY A 1 85 ? 29.602 -4.598 -50.161 1.00 89.25 85 GLY A O 1
ATOM 656 N N . THR A 1 86 ? 27.647 -5.460 -49.477 1.00 92.69 86 THR A N 1
ATOM 657 C CA . THR A 1 86 ? 26.887 -5.039 -50.662 1.00 92.69 86 THR A CA 1
ATOM 658 C C . THR A 1 86 ? 26.802 -3.513 -50.740 1.00 92.69 86 THR A C 1
ATOM 660 O O . THR A 1 86 ? 26.463 -2.851 -49.761 1.00 92.69 86 THR A O 1
ATOM 663 N N . GLU A 1 87 ? 27.073 -2.918 -51.903 1.00 94.19 87 GLU A N 1
ATOM 664 C CA . GLU A 1 87 ? 26.878 -1.478 -52.107 1.00 94.19 87 GLU A CA 1
ATOM 665 C C . GLU A 1 87 ? 25.381 -1.147 -52.197 1.00 94.19 87 GLU A C 1
ATOM 667 O O . GLU A 1 87 ? 24.691 -1.588 -53.112 1.00 94.19 87 GLU A O 1
ATOM 672 N N . LEU A 1 88 ? 24.880 -0.363 -51.240 1.00 91.94 88 LEU A N 1
ATOM 673 C CA . LEU A 1 88 ? 23.477 0.055 -51.155 1.00 91.94 88 LEU A CA 1
ATOM 674 C C . LEU A 1 88 ? 23.232 1.399 -51.837 1.00 91.94 88 LEU A C 1
ATOM 676 O O . LEU A 1 88 ? 22.182 1.623 -52.436 1.00 91.94 88 LEU A O 1
ATOM 680 N N . VAL A 1 89 ? 24.178 2.328 -51.690 1.00 93.31 89 VAL A N 1
ATOM 681 C CA . VAL A 1 89 ? 24.053 3.701 -52.186 1.00 93.31 89 VAL A CA 1
ATOM 682 C C . VAL A 1 89 ? 25.403 4.170 -52.699 1.00 93.31 89 VAL A C 1
ATOM 684 O O . VAL A 1 89 ? 26.423 3.951 -52.047 1.00 93.31 89 VAL A O 1
ATOM 687 N N . ARG A 1 90 ? 25.394 4.899 -53.816 1.00 93.19 90 ARG A N 1
ATOM 688 C CA . ARG A 1 90 ? 26.542 5.650 -54.325 1.00 93.19 90 ARG A CA 1
ATOM 689 C C . ARG A 1 90 ? 26.139 7.084 -54.613 1.00 93.19 90 ARG A C 1
ATOM 691 O O . ARG A 1 90 ? 25.292 7.347 -55.460 1.00 93.19 90 ARG A O 1
ATOM 698 N N . VAL A 1 91 ? 26.786 8.009 -53.923 1.00 91.75 91 VAL A N 1
ATOM 699 C CA . VAL A 1 91 ? 26.625 9.449 -54.098 1.00 91.75 91 VAL A CA 1
ATOM 700 C C . VAL A 1 91 ? 27.789 9.957 -54.938 1.00 91.75 91 VAL A C 1
ATOM 702 O O . VAL A 1 91 ? 28.946 9.788 -54.560 1.00 91.75 91 VAL A O 1
ATOM 705 N N . THR A 1 92 ? 27.489 10.568 -56.081 1.00 91.31 92 THR A N 1
ATOM 706 C CA . THR A 1 92 ? 28.467 11.158 -57.012 1.00 91.31 92 THR A CA 1
ATOM 707 C C .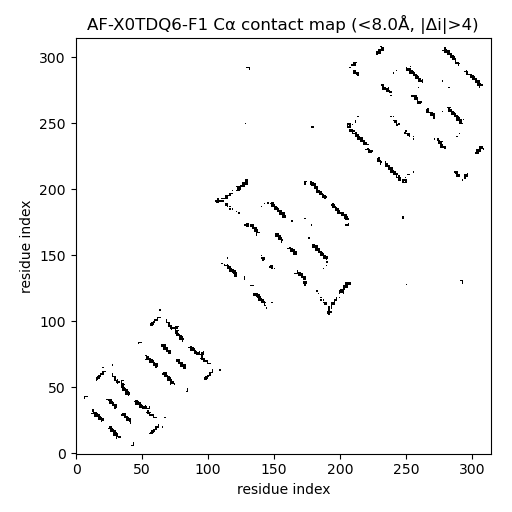 THR A 1 92 ? 28.369 12.686 -57.026 1.00 91.31 92 THR A C 1
ATOM 709 O O . THR A 1 92 ? 27.471 13.257 -56.414 1.00 91.31 92 THR A O 1
ATOM 712 N N . GLY A 1 93 ? 29.256 13.365 -57.762 1.00 86.69 93 GLY A N 1
ATOM 713 C CA . GLY A 1 93 ? 29.213 14.828 -57.916 1.00 86.69 93 GLY A CA 1
ATOM 714 C C . GLY A 1 93 ? 29.799 15.599 -56.730 1.00 86.69 93 GLY A C 1
ATOM 715 O O . GLY A 1 93 ? 29.608 16.807 -56.621 1.00 86.69 93 GLY A O 1
ATOM 716 N N . LEU A 1 94 ? 30.514 14.906 -55.843 1.00 86.38 94 LEU A N 1
ATOM 717 C CA . LEU A 1 94 ? 31.245 15.519 -54.742 1.00 86.38 94 LEU A CA 1
ATOM 718 C C . LEU A 1 94 ? 32.598 16.044 -55.239 1.00 86.38 94 LEU A C 1
ATOM 720 O O . LEU A 1 94 ? 33.046 15.732 -56.338 1.00 86.38 94 LEU A O 1
ATOM 724 N N . CYS A 1 95 ? 33.283 16.825 -54.411 1.00 84.06 95 CYS A N 1
ATOM 725 C CA . CYS A 1 95 ? 34.675 17.187 -54.642 1.00 84.06 95 CYS A CA 1
ATOM 726 C C . CYS A 1 95 ? 35.474 16.780 -53.410 1.00 84.06 95 CYS A C 1
ATOM 728 O O . CYS A 1 95 ? 35.332 17.388 -52.353 1.00 84.06 95 CYS A O 1
ATOM 730 N N . ARG A 1 96 ? 36.296 15.733 -53.552 1.00 85.38 96 ARG A N 1
ATOM 731 C CA . ARG A 1 96 ? 37.237 15.270 -52.517 1.00 85.38 96 ARG A CA 1
ATOM 732 C C . ARG A 1 96 ? 36.590 15.071 -51.126 1.00 85.38 96 ARG A C 1
ATOM 734 O O . ARG A 1 96 ? 37.027 15.711 -50.168 1.00 85.38 96 ARG A O 1
ATOM 741 N N . PRO A 1 97 ? 35.592 14.178 -50.980 1.00 86.31 97 PRO A N 1
ATOM 742 C CA . PRO A 1 97 ? 35.029 13.874 -49.666 1.00 86.31 97 PRO A CA 1
ATOM 743 C C . PRO A 1 97 ? 36.114 13.262 -48.767 1.00 86.31 97 PRO A C 1
ATOM 745 O O . PRO A 1 97 ? 36.714 12.246 -49.111 1.00 86.31 97 PRO A O 1
ATOM 748 N N . SER A 1 98 ? 36.404 13.910 -47.639 1.00 84.81 98 SER A N 1
ATOM 749 C CA . SER A 1 98 ? 37.534 13.564 -46.761 1.00 84.81 98 SER A CA 1
ATOM 750 C C . SER A 1 98 ? 37.120 12.993 -45.406 1.00 84.81 98 SER A C 1
ATOM 752 O O . SER A 1 98 ? 37.917 12.302 -44.775 1.00 84.81 98 SER A O 1
ATOM 754 N N . ALA A 1 99 ? 35.893 13.265 -44.966 1.00 87.19 99 ALA A N 1
ATOM 755 C CA . ALA A 1 99 ? 35.346 12.819 -43.695 1.00 87.19 99 ALA A CA 1
ATOM 756 C C . ALA A 1 99 ? 33.875 12.440 -43.867 1.00 87.19 99 ALA A C 1
ATOM 758 O O . ALA A 1 99 ? 33.148 13.081 -44.630 1.00 87.19 99 ALA A O 1
ATOM 759 N N . ILE A 1 100 ? 33.445 11.414 -43.142 1.00 90.06 100 ILE A N 1
ATOM 760 C CA . ILE A 1 100 ? 32.043 11.036 -43.034 1.00 90.06 100 ILE A CA 1
ATOM 761 C C . ILE A 1 100 ? 31.721 10.678 -41.590 1.00 90.06 100 ILE A C 1
ATOM 763 O O . ILE A 1 100 ? 32.545 10.106 -40.881 1.00 90.06 100 ILE A O 1
ATOM 767 N N . SER A 1 101 ? 30.521 11.040 -41.157 1.00 88.56 101 SER A N 1
ATOM 768 C CA . SER A 1 101 ? 29.987 10.652 -39.861 1.00 88.56 101 SER A CA 1
ATOM 769 C C . SER A 1 101 ? 28.534 10.263 -40.046 1.00 88.56 101 SER A C 1
ATOM 771 O O . SER A 1 101 ? 27.762 10.990 -40.677 1.00 88.56 101 SER A O 1
ATOM 773 N N . VAL A 1 102 ? 28.174 9.103 -39.520 1.00 85.94 102 VAL A N 1
ATOM 774 C CA . VAL A 1 102 ? 26.788 8.707 -39.345 1.00 85.94 102 VAL A CA 1
ATOM 775 C C . VAL A 1 102 ? 26.283 9.404 -38.093 1.00 85.94 102 VAL A C 1
ATOM 777 O O . VAL A 1 102 ? 26.826 9.213 -37.009 1.00 85.94 102 VAL A O 1
ATOM 780 N N . ASN A 1 103 ? 25.229 10.204 -38.236 1.00 77.38 103 ASN A N 1
ATOM 781 C CA . ASN A 1 103 ? 24.355 10.460 -37.104 1.00 77.38 103 ASN A CA 1
ATOM 782 C C . ASN A 1 103 ? 23.480 9.206 -36.972 1.00 77.38 103 ASN A C 1
ATOM 784 O O . ASN A 1 103 ? 22.669 8.979 -37.874 1.00 77.38 103 ASN A O 1
ATOM 788 N N . PRO A 1 104 ? 23.649 8.377 -35.927 1.00 63.38 104 PRO A N 1
ATOM 789 C CA . PRO A 1 104 ? 22.907 7.124 -35.795 1.00 63.38 104 PRO A CA 1
ATOM 790 C C . PRO A 1 104 ? 21.390 7.328 -35.699 1.00 63.38 104 PRO A C 1
ATOM 792 O O . PRO A 1 104 ? 20.652 6.352 -35.794 1.00 63.38 104 PRO A O 1
ATOM 795 N N . GLY A 1 105 ? 20.921 8.577 -35.588 1.00 54.34 105 GLY A N 1
ATOM 796 C CA . GLY A 1 105 ? 19.512 8.883 -35.437 1.00 54.34 105 GLY A CA 1
ATOM 797 C C . GLY A 1 105 ? 19.038 8.501 -34.038 1.00 54.34 105 GLY A C 1
ATOM 798 O O . GLY A 1 105 ? 19.568 7.608 -33.392 1.00 54.34 105 GLY A O 1
ATOM 799 N N . TYR A 1 106 ? 18.063 9.261 -33.566 1.00 47.31 106 TYR A N 1
ATOM 800 C CA . TYR A 1 106 ? 17.306 9.106 -32.327 1.00 47.31 106 TYR A CA 1
ATOM 801 C C . TYR A 1 106 ? 17.229 7.652 -31.796 1.00 47.31 106 TYR A C 1
ATOM 803 O O . TYR A 1 106 ? 16.837 6.746 -32.534 1.00 47.31 106 TYR A O 1
ATOM 811 N N . TYR A 1 107 ? 17.560 7.455 -30.511 1.00 49.69 107 TYR A N 1
ATOM 812 C CA . TYR A 1 107 ? 17.592 6.173 -29.780 1.00 49.69 107 TYR A CA 1
ATOM 813 C C . TYR A 1 107 ? 16.360 5.262 -29.994 1.00 49.69 107 TYR A C 1
ATOM 815 O O . TYR A 1 107 ? 16.475 4.042 -29.909 1.00 49.69 107 TYR A O 1
ATOM 823 N N . GLY A 1 108 ? 15.212 5.822 -30.386 1.00 47.12 108 GLY A N 1
ATOM 824 C CA . GLY A 1 108 ? 13.946 5.112 -30.619 1.00 47.12 108 GLY A CA 1
ATOM 825 C C . GLY A 1 108 ? 13.894 4.054 -31.734 1.00 47.12 108 GLY A C 1
ATOM 826 O O . GLY A 1 108 ? 12.826 3.500 -31.967 1.00 47.12 108 GLY A O 1
ATOM 827 N N . SER A 1 109 ? 14.980 3.764 -32.464 1.00 52.19 109 SER A N 1
ATOM 828 C CA . SER A 1 109 ? 14.990 2.698 -33.495 1.00 52.19 109 SER A CA 1
ATOM 829 C C . SER A 1 109 ? 15.727 1.412 -33.096 1.00 52.19 109 SER A C 1
ATOM 831 O O . SER A 1 109 ? 15.666 0.429 -33.838 1.00 52.19 109 SER A O 1
ATOM 833 N N . TYR A 1 110 ? 16.379 1.399 -31.930 1.00 64.38 110 TYR A N 1
ATOM 834 C CA . TYR A 1 110 ? 17.236 0.300 -31.468 1.00 64.38 110 TYR A CA 1
ATOM 835 C C . TYR A 1 110 ? 16.629 -0.472 -30.313 1.00 64.38 110 TYR A C 1
ATOM 837 O O . TYR A 1 110 ? 16.674 -1.701 -30.308 1.00 64.38 110 TYR A O 1
ATOM 845 N N . ASP A 1 111 ? 16.060 0.256 -29.360 1.00 74.31 111 ASP A N 1
ATOM 846 C CA . ASP A 1 111 ? 15.407 -0.346 -28.220 1.00 74.31 111 ASP A CA 1
ATOM 847 C C . ASP A 1 111 ? 13.909 -0.465 -28.467 1.00 74.31 111 ASP A C 1
ATOM 849 O O . ASP A 1 111 ? 13.243 0.501 -28.841 1.00 74.31 111 ASP A O 1
ATOM 853 N N . LYS A 1 112 ? 13.395 -1.676 -28.292 1.00 82.69 112 LYS A N 1
ATOM 854 C CA . LYS A 1 112 ? 11.968 -2.006 -28.418 1.00 82.69 112 LYS A CA 1
ATOM 855 C C . LYS A 1 112 ? 11.428 -2.657 -27.153 1.00 82.69 112 LYS A C 1
ATOM 857 O O . LYS A 1 112 ? 10.273 -3.085 -27.144 1.00 82.69 112 LYS A O 1
ATOM 862 N N . ILE A 1 113 ? 12.281 -2.854 -26.154 1.00 88.75 113 ILE A N 1
ATOM 863 C CA . ILE A 1 113 ? 11.913 -3.506 -24.912 1.00 88.75 113 ILE A CA 1
ATOM 864 C C . ILE A 1 113 ? 11.533 -2.376 -23.956 1.00 88.75 113 ILE A C 1
ATOM 866 O O . ILE A 1 113 ? 12.308 -1.449 -23.786 1.00 88.75 113 ILE A O 1
ATOM 870 N N . PRO A 1 114 ? 10.318 -2.384 -23.392 1.00 92.50 114 PRO A N 1
ATOM 871 C CA . PRO A 1 114 ? 9.940 -1.386 -22.411 1.00 92.50 114 PRO A CA 1
ATOM 872 C C . PRO A 1 114 ? 10.602 -1.670 -21.055 1.00 92.50 114 PRO A C 1
ATOM 874 O O . PRO A 1 114 ? 10.852 -2.844 -20.732 1.00 92.50 114 PRO A O 1
ATOM 877 N N . PRO A 1 115 ? 10.756 -0.635 -20.209 1.00 96.44 115 PRO A N 1
ATOM 878 C CA . PRO A 1 115 ? 11.257 -0.802 -18.853 1.00 96.44 115 PRO A CA 1
ATOM 879 C C . PRO A 1 115 ? 10.493 -1.875 -18.073 1.00 96.44 115 PRO A C 1
ATOM 881 O O . PRO A 1 115 ? 9.280 -2.042 -18.206 1.00 96.44 115 PRO A O 1
ATOM 884 N N . GLN A 1 116 ? 11.198 -2.600 -17.217 1.00 97.81 116 GLN A N 1
ATOM 885 C CA . GLN A 1 116 ? 10.616 -3.561 -16.290 1.00 97.81 116 GLN A CA 1
ATOM 886 C C . GLN A 1 116 ? 10.387 -2.897 -14.934 1.00 97.81 116 GLN A C 1
ATOM 888 O O . GLN A 1 116 ? 11.309 -2.318 -14.360 1.00 97.81 116 GLN A O 1
ATOM 893 N N . ILE A 1 117 ? 9.163 -3.012 -14.414 1.00 98.50 117 ILE A N 1
ATOM 894 C CA . ILE A 1 117 ? 8.728 -2.383 -13.163 1.00 98.50 117 ILE A CA 1
ATOM 895 C C . ILE A 1 117 ? 8.388 -3.469 -12.143 1.00 98.50 117 ILE A C 1
ATOM 897 O O . ILE A 1 117 ? 7.566 -4.344 -12.410 1.00 98.50 117 ILE A O 1
ATOM 901 N N . THR A 1 118 ? 8.991 -3.395 -10.958 1.00 98.06 118 THR A N 1
ATOM 902 C CA . THR A 1 118 ? 8.653 -4.233 -9.799 1.00 98.06 118 THR A CA 1
ATOM 903 C C . THR A 1 118 ? 8.241 -3.332 -8.647 1.00 98.06 118 THR A C 1
ATOM 905 O O . THR A 1 118 ? 9.038 -2.510 -8.208 1.00 98.06 118 THR A O 1
ATOM 908 N N . ILE A 1 119 ? 7.008 -3.473 -8.162 1.00 98.31 119 ILE A N 1
ATOM 909 C CA . ILE A 1 119 ? 6.525 -2.752 -6.979 1.00 98.31 119 ILE A CA 1
ATOM 910 C C . ILE A 1 119 ? 6.696 -3.668 -5.770 1.00 98.31 119 ILE A C 1
ATOM 912 O O . ILE A 1 119 ? 6.232 -4.807 -5.785 1.00 9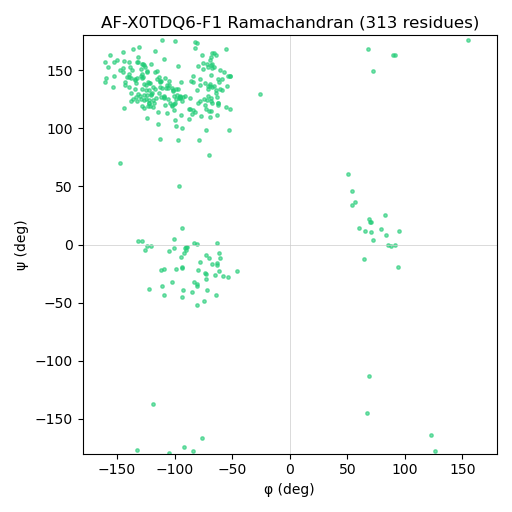8.31 119 ILE A O 1
ATOM 916 N N . GLU A 1 120 ? 7.381 -3.172 -4.748 1.00 98.25 120 GLU A N 1
ATOM 917 C CA . GLU A 1 120 ? 7.672 -3.902 -3.514 1.00 98.25 120 GLU A CA 1
ATOM 918 C C . GLU A 1 120 ? 6.755 -3.473 -2.369 1.00 98.25 120 GLU A C 1
ATOM 920 O O . GLU A 1 120 ? 6.431 -4.296 -1.519 1.00 98.25 120 GLU A O 1
ATOM 925 N N . SER A 1 121 ? 6.343 -2.201 -2.336 1.00 97.62 121 SER A N 1
ATOM 926 C CA . SER A 1 121 ? 5.407 -1.679 -1.339 1.00 97.62 121 SER A CA 1
ATOM 927 C C . SER A 1 121 ? 4.747 -0.376 -1.823 1.00 97.62 121 SER A C 1
ATOM 929 O O . SER A 1 121 ? 5.415 0.434 -2.480 1.00 97.62 121 SER A O 1
ATOM 931 N N . PRO A 1 122 ? 3.459 -0.149 -1.515 1.00 98.06 122 PRO A N 1
ATOM 932 C CA . PRO A 1 122 ? 2.527 -1.095 -0.895 1.00 98.06 122 PRO A CA 1
ATOM 933 C C . PRO A 1 122 ? 2.186 -2.271 -1.823 1.00 98.06 122 PRO A C 1
ATOM 935 O O . PRO A 1 122 ? 2.281 -2.164 -3.046 1.00 98.06 122 PRO A O 1
ATOM 938 N N . VAL A 1 123 ? 1.787 -3.405 -1.247 1.00 95.25 123 VAL A N 1
ATOM 939 C CA . VAL A 1 123 ? 1.258 -4.560 -1.987 1.00 95.25 123 VAL A CA 1
ATOM 940 C C . VAL A 1 123 ? -0.241 -4.727 -1.745 1.00 95.25 123 VAL A C 1
ATOM 942 O O . VAL A 1 123 ? -0.820 -4.213 -0.792 1.00 95.25 123 VAL A O 1
ATOM 945 N N . GLY A 1 124 ? -0.907 -5.446 -2.649 1.00 95.00 124 GLY A N 1
ATOM 946 C CA . GLY A 1 124 ? -2.353 -5.638 -2.568 1.00 95.00 124 GLY A CA 1
ATOM 947 C C . GLY A 1 124 ? -2.796 -6.344 -1.287 1.00 95.00 124 GLY A C 1
ATOM 948 O O . GLY A 1 124 ? -2.256 -7.391 -0.936 1.00 95.00 124 GLY A O 1
ATOM 949 N N . GLY A 1 125 ? -3.836 -5.808 -0.651 1.00 95.44 125 GLY A N 1
ATOM 950 C CA . GLY A 1 125 ? -4.435 -6.341 0.571 1.00 95.44 125 GLY A CA 1
ATOM 951 C C . GLY A 1 125 ? -3.769 -5.892 1.872 1.00 95.44 125 GLY A C 1
ATOM 952 O O . GLY A 1 125 ? -4.233 -6.300 2.933 1.00 95.44 125 GLY A O 1
ATOM 953 N N . GLU A 1 126 ? -2.718 -5.071 1.818 1.00 97.38 126 GLU A N 1
ATOM 954 C CA . GLU A 1 126 ? -2.186 -4.423 3.020 1.00 97.38 126 GLU A CA 1
ATOM 955 C C . GLU A 1 126 ? -3.192 -3.429 3.608 1.00 97.38 126 GLU A C 1
ATOM 957 O O . GLU A 1 126 ? -4.031 -2.875 2.894 1.00 97.38 126 GLU A O 1
ATOM 962 N N . VAL A 1 127 ? -3.090 -3.214 4.919 1.00 95.94 127 VAL A N 1
ATOM 963 C CA . VAL A 1 127 ? -3.914 -2.266 5.669 1.00 95.94 127 VAL A CA 1
ATOM 964 C C . VAL A 1 127 ? -2.982 -1.343 6.439 1.00 95.94 127 VAL A C 1
ATOM 966 O O . VAL A 1 127 ? -2.160 -1.810 7.230 1.00 95.94 127 VAL A O 1
ATOM 969 N N . PHE A 1 128 ? -3.129 -0.041 6.222 1.00 96.62 128 PHE A N 1
ATOM 970 C CA . PHE A 1 128 ? -2.361 0.994 6.898 1.00 96.62 128 PHE A CA 1
ATOM 971 C C . PHE A 1 128 ? -3.290 1.826 7.774 1.00 96.62 128 PHE A C 1
ATOM 973 O O . PHE A 1 128 ? -4.168 2.527 7.281 1.00 96.62 128 PHE A O 1
ATOM 980 N N . VAL A 1 129 ? -3.094 1.749 9.086 1.00 95.56 129 VAL A N 1
ATOM 981 C CA . VAL A 1 129 ? -3.850 2.539 10.061 1.00 95.56 129 VAL A CA 1
ATOM 982 C C . VAL A 1 129 ? -3.050 3.792 10.400 1.00 95.56 129 VAL A C 1
ATOM 984 O O . VAL A 1 129 ? -1.875 3.695 10.782 1.00 95.56 129 VAL A O 1
ATOM 987 N N . ALA A 1 130 ? -3.679 4.959 10.255 1.00 94.81 130 ALA A N 1
ATOM 988 C CA . ALA A 1 130 ? -3.100 6.241 10.640 1.00 94.81 130 ALA A CA 1
ATOM 989 C C . ALA A 1 130 ? -2.628 6.214 12.105 1.00 94.81 130 ALA A C 1
ATOM 991 O O . ALA A 1 130 ? -3.229 5.551 12.947 1.00 94.81 130 ALA A O 1
ATOM 992 N N . ALA A 1 131 ? -1.523 6.904 12.404 1.00 92.62 131 ALA A N 1
ATOM 993 C CA . ALA A 1 131 ? -0.828 6.904 13.702 1.00 92.62 131 ALA A CA 1
ATOM 994 C C . ALA A 1 131 ? -0.203 5.566 14.171 1.00 92.62 131 ALA A C 1
ATOM 996 O O . ALA A 1 131 ? 0.603 5.582 15.103 1.00 92.62 131 ALA A O 1
ATOM 997 N N . LEU A 1 132 ? -0.511 4.426 13.539 1.00 94.38 132 LEU A N 1
ATOM 998 C CA . LEU A 1 132 ? 0.044 3.109 13.903 1.00 94.38 132 LEU A CA 1
ATOM 999 C C . LEU A 1 132 ? 1.036 2.554 12.881 1.00 94.38 132 LEU A C 1
ATOM 1001 O O . LEU A 1 132 ? 1.830 1.671 13.205 1.00 94.38 132 LEU A O 1
ATOM 1005 N N . SER A 1 133 ? 0.974 3.042 11.645 1.00 95.62 133 SER A N 1
ATOM 1006 C CA . SER A 1 133 ? 1.778 2.550 10.531 1.00 95.62 133 SER A CA 1
ATOM 1007 C C . SER A 1 133 ? 2.169 3.681 9.584 1.00 95.62 133 SER A C 1
ATOM 1009 O O . SER A 1 133 ? 1.618 4.778 9.637 1.00 95.62 133 SER A O 1
ATOM 1011 N N . THR A 1 134 ? 3.132 3.396 8.715 1.00 97.31 134 THR A N 1
ATOM 1012 C CA . THR A 1 134 ? 3.629 4.308 7.684 1.00 97.31 134 THR A CA 1
ATOM 1013 C C . THR A 1 134 ? 3.563 3.584 6.351 1.00 97.31 134 THR A C 1
ATOM 1015 O O . THR A 1 134 ? 3.905 2.403 6.275 1.00 97.31 134 THR A O 1
ATOM 1018 N N . ILE A 1 135 ? 3.130 4.280 5.303 1.00 98.38 135 ILE A N 1
ATOM 1019 C CA . ILE A 1 135 ? 3.163 3.748 3.941 1.00 98.38 135 ILE A CA 1
ATOM 1020 C C . ILE A 1 135 ? 4.531 4.087 3.358 1.00 98.38 135 ILE A C 1
ATOM 1022 O O . ILE A 1 135 ? 4.867 5.260 3.192 1.00 98.38 135 ILE A O 1
ATOM 1026 N N . THR A 1 136 ? 5.324 3.069 3.037 1.00 98.38 136 THR A N 1
ATOM 1027 C CA . THR A 1 136 ? 6.598 3.244 2.335 1.00 98.38 136 THR A CA 1
ATOM 1028 C C . THR A 1 136 ? 6.404 2.927 0.861 1.00 98.38 136 THR A C 1
ATOM 1030 O O . THR A 1 136 ? 6.021 1.820 0.499 1.00 98.38 136 THR A O 1
ATOM 1033 N N . ILE A 1 137 ? 6.703 3.882 -0.012 1.00 98.56 137 ILE A N 1
ATOM 1034 C CA . ILE A 1 137 ? 6.690 3.664 -1.456 1.00 98.56 137 ILE A CA 1
ATOM 1035 C C . ILE A 1 137 ? 8.010 3.009 -1.852 1.00 98.56 137 ILE A C 1
ATOM 1037 O O . ILE A 1 137 ? 9.061 3.637 -1.753 1.00 98.56 137 ILE A O 1
ATOM 1041 N N . SER A 1 138 ? 7.970 1.761 -2.316 1.00 98.38 138 SER A N 1
ATOM 1042 C CA . SER A 1 138 ? 9.152 1.052 -2.813 1.00 98.38 138 SER A CA 1
ATOM 1043 C C . SER A 1 138 ? 8.871 0.386 -4.150 1.00 98.38 138 SER A C 1
ATOM 1045 O O . SER A 1 138 ? 7.955 -0.430 -4.286 1.00 98.38 138 SER A O 1
ATOM 1047 N N . TYR A 1 139 ? 9.679 0.722 -5.148 1.00 98.38 139 TYR A N 1
ATOM 1048 C CA . TYR A 1 139 ? 9.657 0.092 -6.459 1.00 98.38 139 TYR A CA 1
ATOM 1049 C C . TYR A 1 139 ? 11.040 0.112 -7.116 1.00 98.38 139 TYR A C 1
ATOM 1051 O O . TYR A 1 139 ? 11.904 0.936 -6.810 1.00 98.38 139 TYR A O 1
ATOM 1059 N N . GLN A 1 140 ? 11.238 -0.792 -8.070 1.00 97.75 140 GLN A N 1
ATOM 1060 C CA . GLN A 1 140 ? 12.424 -0.889 -8.910 1.00 97.75 140 GLN A CA 1
ATOM 1061 C C . GLN A 1 140 ? 12.018 -0.774 -10.376 1.00 97.75 140 GLN A C 1
ATOM 1063 O O . GLN A 1 140 ? 11.081 -1.439 -10.822 1.00 97.75 140 GLN A O 1
ATOM 1068 N N . VAL A 1 141 ? 12.746 0.055 -11.123 1.00 98.00 141 VAL A N 1
ATOM 1069 C CA . VAL A 1 141 ? 12.607 0.187 -12.576 1.00 98.00 141 VAL A CA 1
ATOM 1070 C C . VAL A 1 141 ? 13.961 -0.112 -13.199 1.00 98.00 141 VAL A C 1
ATOM 1072 O O . VAL A 1 141 ? 14.952 0.533 -12.864 1.00 98.00 141 VAL A O 1
ATOM 1075 N N . THR A 1 142 ? 14.009 -1.111 -14.074 1.00 96.19 142 THR A N 1
ATOM 1076 C CA . THR A 1 142 ? 15.222 -1.491 -14.808 1.00 96.19 142 THR A CA 1
ATOM 1077 C C . THR A 1 142 ? 14.934 -1.570 -16.295 1.00 96.19 142 THR A C 1
ATOM 1079 O O . THR A 1 142 ? 13.795 -1.790 -16.698 1.00 96.19 142 THR A O 1
ATOM 1082 N N . ASP A 1 143 ? 15.962 -1.395 -17.111 1.00 94.00 143 ASP A N 1
ATOM 1083 C CA . ASP A 1 143 ? 15.874 -1.522 -18.558 1.00 94.00 143 ASP A CA 1
ATOM 1084 C C . ASP A 1 143 ? 17.172 -2.138 -19.113 1.00 94.00 143 ASP A C 1
ATOM 1086 O O . ASP A 1 143 ? 18.211 -2.137 -18.444 1.00 94.00 143 ASP A O 1
ATOM 1090 N N . ASN A 1 144 ? 17.114 -2.741 -20.302 1.00 87.00 144 ASN A N 1
ATOM 1091 C CA . ASN A 1 144 ? 18.265 -3.397 -20.929 1.00 87.00 144 ASN A CA 1
ATOM 1092 C C . ASN A 1 144 ? 19.313 -2.422 -21.472 1.00 87.00 144 ASN A C 1
ATOM 1094 O O . ASN A 1 144 ? 20.482 -2.809 -21.558 1.00 87.00 144 ASN A O 1
ATOM 1098 N N . ILE A 1 145 ? 18.921 -1.217 -21.893 1.00 84.25 145 ILE A N 1
ATOM 1099 C CA . ILE A 1 145 ? 19.823 -0.241 -22.521 1.00 84.25 145 ILE A CA 1
ATOM 1100 C C . ILE A 1 145 ? 19.836 1.081 -21.754 1.00 84.25 145 ILE A C 1
ATOM 1102 O O . ILE A 1 145 ? 20.909 1.675 -21.622 1.00 84.25 145 ILE A O 1
ATOM 1106 N N . ASP A 1 146 ? 18.696 1.543 -21.242 1.00 83.88 146 ASP A N 1
ATOM 1107 C CA . ASP A 1 146 ? 18.582 2.795 -20.501 1.00 83.88 146 ASP A CA 1
ATOM 1108 C C . ASP A 1 146 ? 18.858 2.600 -18.995 1.00 83.88 146 ASP A C 1
ATOM 1110 O O . ASP A 1 146 ? 18.035 2.048 -18.266 1.00 83.88 146 ASP A O 1
ATOM 1114 N N . PRO A 1 147 ? 19.998 3.074 -18.458 1.00 85.81 147 PRO A N 1
ATOM 1115 C CA . PRO A 1 147 ? 20.295 2.935 -17.036 1.00 85.81 147 PRO A CA 1
ATOM 1116 C C . PRO A 1 147 ? 19.457 3.865 -16.144 1.00 85.81 147 PRO A C 1
ATOM 1118 O O . PRO A 1 147 ? 19.569 3.789 -14.919 1.00 85.81 147 PRO A O 1
ATOM 1121 N N . SER A 1 148 ? 18.694 4.808 -16.704 1.00 89.56 148 SER A N 1
ATOM 1122 C CA . SER A 1 148 ? 17.889 5.757 -15.928 1.00 89.56 148 SER A CA 1
ATOM 1123 C C . SER A 1 148 ? 16.599 6.149 -16.659 1.00 89.56 148 SER A C 1
ATOM 1125 O O . SER A 1 148 ? 16.464 7.310 -17.062 1.00 89.56 148 SER A O 1
ATOM 1127 N N . PRO A 1 149 ? 15.629 5.219 -16.779 1.00 93.12 149 PRO A N 1
ATOM 1128 C CA . PRO A 1 149 ? 14.321 5.527 -17.340 1.00 93.12 149 PRO A CA 1
ATOM 1129 C C . PRO A 1 149 ? 13.638 6.663 -16.572 1.00 93.12 149 PRO A C 1
ATOM 1131 O O . PRO A 1 149 ? 13.796 6.811 -15.356 1.00 93.12 149 PRO A O 1
ATOM 1134 N N . VAL A 1 150 ? 12.838 7.458 -17.276 1.00 95.06 150 VAL A N 1
ATOM 1135 C CA . VAL A 1 150 ? 11.965 8.456 -16.656 1.00 95.06 150 VAL A CA 1
ATOM 1136 C C . VAL A 1 150 ? 10.837 7.719 -15.946 1.00 95.06 150 VAL A C 1
ATOM 1138 O O . VAL A 1 150 ? 10.162 6.896 -16.558 1.00 95.06 150 VAL A O 1
ATOM 1141 N N . VAL A 1 151 ? 10.618 8.019 -14.666 1.00 97.69 151 VAL A N 1
ATOM 1142 C CA . VAL A 1 151 ? 9.603 7.352 -13.841 1.00 97.69 151 VAL A CA 1
ATOM 1143 C C . VAL A 1 151 ? 8.621 8.364 -13.273 1.00 97.69 151 VAL A C 1
ATOM 1145 O O . VAL A 1 151 ? 9.014 9.432 -12.799 1.00 97.69 151 VAL A O 1
ATOM 1148 N N . PHE A 1 152 ? 7.346 7.996 -13.280 1.00 97.88 152 PHE A N 1
ATOM 1149 C CA . PHE A 1 152 ? 6.261 8.721 -12.640 1.00 97.88 152 PHE A CA 1
ATOM 1150 C C . PHE A 1 152 ? 5.442 7.745 -11.795 1.00 97.88 152 PHE A C 1
ATOM 1152 O O . PHE A 1 152 ? 5.021 6.706 -12.291 1.00 97.88 152 PHE A O 1
ATOM 1159 N N . ALA A 1 153 ? 5.226 8.056 -10.518 1.00 98.38 153 ALA A N 1
ATOM 1160 C CA . ALA A 1 153 ? 4.464 7.205 -9.612 1.00 98.38 153 ALA A CA 1
ATOM 1161 C C . ALA A 1 153 ? 3.371 8.010 -8.906 1.00 98.38 153 ALA A C 1
ATOM 1163 O O . ALA A 1 153 ? 3.558 9.183 -8.572 1.00 98.38 153 ALA A O 1
ATOM 1164 N N . TYR A 1 154 ? 2.218 7.383 -8.692 1.00 98.62 154 TYR A N 1
ATOM 1165 C CA . TYR A 1 154 ? 1.083 8.007 -8.022 1.00 98.62 154 TYR A CA 1
ATOM 1166 C C . TYR A 1 154 ? 0.195 6.977 -7.328 1.00 98.62 154 TYR A C 1
ATOM 1168 O O . TYR A 1 154 ? -0.021 5.866 -7.815 1.00 98.62 154 TYR A O 1
ATOM 1176 N N . LEU A 1 155 ? -0.352 7.382 -6.188 1.00 98.62 155 LEU A N 1
ATOM 1177 C CA . LEU A 1 155 ? -1.454 6.701 -5.528 1.00 98.62 155 LEU A CA 1
ATOM 1178 C C . LEU A 1 155 ? -2.773 7.162 -6.146 1.00 98.62 155 LEU A C 1
ATOM 1180 O O . LEU A 1 155 ? -2.897 8.321 -6.535 1.00 98.62 155 LEU A O 1
ATOM 1184 N N . THR A 1 156 ? -3.747 6.263 -6.236 1.00 98.50 156 THR A N 1
ATOM 1185 C CA . THR A 1 156 ? -5.106 6.563 -6.708 1.00 98.50 156 THR A CA 1
ATOM 1186 C C . THR A 1 156 ? -6.120 6.125 -5.665 1.00 98.50 156 THR A C 1
ATOM 1188 O O . THR A 1 156 ? -6.111 4.952 -5.289 1.00 98.50 156 THR A O 1
ATOM 1191 N N . ASP A 1 157 ? -6.977 7.049 -5.239 1.00 97.50 157 ASP A N 1
ATOM 1192 C CA . ASP A 1 157 ? -8.160 6.775 -4.421 1.00 97.50 157 ASP A CA 1
ATOM 1193 C C . ASP A 1 157 ? -9.212 6.112 -5.316 1.00 97.50 157 ASP A C 1
ATOM 1195 O O . ASP A 1 157 ? -9.634 6.683 -6.327 1.00 97.50 157 ASP A O 1
ATOM 1199 N N . LEU A 1 158 ? -9.630 4.894 -4.983 1.00 96.56 158 LEU A N 1
ATOM 1200 C CA . LEU A 1 158 ? -10.591 4.145 -5.793 1.00 96.56 158 LEU A CA 1
ATOM 1201 C C . LEU A 1 158 ? -12.040 4.608 -5.609 1.00 96.56 158 LEU A C 1
ATOM 1203 O O . LEU A 1 158 ? -12.893 4.256 -6.426 1.00 96.56 158 LEU A O 1
ATOM 1207 N N . GLU A 1 159 ? -12.329 5.380 -4.569 1.00 92.44 159 GLU A N 1
ATOM 1208 C CA . GLU A 1 159 ? -13.660 5.905 -4.279 1.00 92.44 159 GLU A CA 1
ATOM 1209 C C . GLU A 1 159 ? -13.842 7.299 -4.876 1.00 92.44 159 GLU A C 1
ATOM 1211 O O . GLU A 1 159 ? -14.853 7.575 -5.528 1.00 92.44 159 GLU A O 1
ATOM 1216 N N . GLN A 1 160 ? -12.844 8.168 -4.704 1.00 92.81 160 GLN A N 1
ATOM 1217 C CA . GLN A 1 160 ? -12.893 9.551 -5.185 1.00 92.81 160 GLN A CA 1
ATOM 1218 C C . GLN A 1 160 ? -12.277 9.730 -6.579 1.00 92.81 160 GLN A C 1
ATOM 1220 O O . GLN A 1 160 ? -12.560 10.723 -7.254 1.00 92.81 160 GLN A O 1
ATOM 1225 N N . GLY A 1 161 ? -11.430 8.797 -7.025 1.00 93.38 161 GLY A N 1
ATOM 1226 C CA . GLY A 1 161 ? -10.675 8.900 -8.278 1.00 93.38 161 GLY A CA 1
ATOM 1227 C C . GLY A 1 161 ? -9.566 9.957 -8.249 1.00 93.38 161 GLY A C 1
ATOM 1228 O O . GLY A 1 161 ? -9.030 10.316 -9.299 1.00 93.38 161 GLY A O 1
ATOM 1229 N N . THR A 1 162 ? -9.246 10.501 -7.074 1.00 95.69 162 THR A N 1
ATOM 1230 C CA . THR A 1 162 ? -8.168 11.472 -6.883 1.00 95.69 162 THR A CA 1
ATOM 1231 C C . THR A 1 162 ? -6.814 10.770 -6.930 1.00 95.69 162 THR A C 1
ATOM 1233 O O . THR A 1 162 ? -6.687 9.591 -6.602 1.00 95.69 162 THR A O 1
ATOM 1236 N N . THR A 1 163 ? -5.782 11.496 -7.360 1.00 97.62 163 THR A N 1
ATOM 1237 C CA . THR A 1 163 ? -4.422 10.959 -7.461 1.00 97.62 163 THR A CA 1
ATOM 1238 C C . THR A 1 163 ? -3.436 11.788 -6.656 1.00 97.62 163 THR A C 1
ATOM 1240 O O . THR A 1 163 ? -3.471 13.019 -6.722 1.00 97.62 163 THR A O 1
ATOM 1243 N N . VAL A 1 164 ? -2.505 11.120 -5.980 1.00 97.94 164 VAL A N 1
ATOM 1244 C CA . VAL A 1 164 ? -1.414 11.742 -5.219 1.00 97.94 164 VAL A CA 1
ATOM 1245 C C . VAL A 1 164 ? -0.088 11.297 -5.818 1.00 97.94 164 VAL A C 1
ATOM 1247 O O . VAL A 1 164 ? 0.211 10.108 -5.837 1.00 97.94 164 VAL A O 1
ATOM 1250 N N . GLN A 1 165 ? 0.714 12.237 -6.319 1.00 98.00 165 GLN A N 1
ATOM 1251 C CA . GLN A 1 165 ? 2.041 11.922 -6.852 1.00 98.00 165 GLN A CA 1
ATOM 1252 C C . GLN A 1 165 ? 2.990 11.503 -5.723 1.00 98.00 165 GLN A C 1
ATOM 1254 O O . GLN A 1 165 ? 3.042 12.162 -4.683 1.00 98.00 165 GLN A O 1
ATOM 1259 N N . VAL A 1 166 ? 3.768 10.446 -5.957 1.00 98.38 166 VAL A N 1
ATOM 1260 C CA . VAL A 1 166 ? 4.726 9.897 -4.991 1.00 98.38 166 VAL A CA 1
ATOM 1261 C C . VAL A 1 166 ? 6.070 9.563 -5.639 1.00 98.38 166 VAL A C 1
ATOM 1263 O O . VAL A 1 166 ? 6.204 9.560 -6.864 1.00 98.38 166 VAL A O 1
ATOM 1266 N N . TYR A 1 167 ? 7.077 9.281 -4.814 1.00 97.00 167 TYR A N 1
ATOM 1267 C CA . TYR A 1 167 ? 8.436 8.957 -5.249 1.00 97.00 167 TYR A CA 1
ATOM 1268 C C . TYR A 1 167 ? 8.978 7.717 -4.535 1.00 97.00 167 TYR A C 1
ATOM 1270 O O . TYR A 1 167 ? 8.543 7.374 -3.439 1.00 97.00 167 TYR A O 1
ATOM 1278 N N . ASN A 1 168 ? 9.956 7.051 -5.149 1.00 97.62 168 ASN A N 1
ATOM 1279 C CA . ASN A 1 168 ? 10.602 5.892 -4.541 1.00 97.62 168 ASN A CA 1
ATOM 1280 C C . ASN A 1 168 ? 11.254 6.246 -3.195 1.00 97.62 168 ASN A C 1
ATOM 1282 O O . ASN A 1 168 ? 11.854 7.313 -3.056 1.00 97.62 168 ASN A O 1
ATOM 1286 N N . ALA A 1 169 ? 11.170 5.323 -2.240 1.00 97.06 169 ALA A N 1
ATOM 1287 C CA . ALA A 1 169 ? 11.582 5.471 -0.846 1.00 97.06 169 ALA A CA 1
ATOM 1288 C C . ALA A 1 169 ? 10.861 6.588 -0.063 1.00 97.06 169 ALA A C 1
ATOM 1290 O O . ALA A 1 169 ? 11.311 6.965 1.018 1.00 97.06 169 ALA A O 1
ATOM 1291 N N . GLN A 1 170 ? 9.755 7.132 -0.582 1.00 98.25 170 GLN A N 1
ATOM 1292 C CA . GLN A 1 170 ? 8.942 8.090 0.160 1.00 98.25 170 GLN A CA 1
ATOM 1293 C C . GLN A 1 170 ? 8.201 7.388 1.300 1.00 98.25 170 GLN A C 1
ATOM 1295 O O . GLN A 1 170 ? 7.572 6.352 1.097 1.00 98.25 170 GLN A O 1
ATOM 1300 N N . GLU A 1 171 ? 8.234 7.996 2.480 1.00 98.25 171 GLU A N 1
ATOM 1301 C CA . GLU A 1 171 ? 7.391 7.630 3.615 1.00 98.25 171 GLU A CA 1
ATOM 1302 C C . GLU A 1 171 ? 6.196 8.584 3.683 1.00 98.25 171 GLU A C 1
ATOM 1304 O O . GLU A 1 171 ? 6.350 9.799 3.533 1.00 98.25 171 GLU A O 1
ATOM 1309 N N . ILE A 1 172 ? 5.004 8.023 3.864 1.00 98.00 172 ILE A N 1
ATOM 1310 C CA . ILE A 1 172 ? 3.734 8.748 3.890 1.00 98.00 172 ILE A CA 1
ATOM 1311 C C . ILE A 1 172 ? 3.008 8.384 5.182 1.00 98.00 172 ILE A C 1
ATOM 1313 O O . ILE A 1 172 ? 2.835 7.199 5.491 1.00 98.00 172 ILE A O 1
ATOM 1317 N N . ASP A 1 173 ? 2.573 9.400 5.928 1.00 97.06 173 ASP A N 1
ATOM 1318 C CA . ASP A 1 173 ? 1.618 9.201 7.013 1.00 97.06 173 ASP A CA 1
ATOM 1319 C C . ASP A 1 173 ? 0.244 8.901 6.388 1.00 97.06 173 ASP A C 1
ATOM 1321 O O . ASP A 1 173 ? -0.224 9.695 5.565 1.00 97.06 173 ASP A O 1
ATOM 1325 N N . PRO A 1 174 ? -0.417 7.774 6.722 1.00 96.06 174 PRO A N 1
ATOM 1326 C CA . PRO A 1 174 ? -1.700 7.424 6.118 1.00 96.06 174 PRO A CA 1
ATOM 1327 C C . PRO A 1 174 ? -2.766 8.529 6.229 1.00 96.06 174 PRO A C 1
ATOM 1329 O O . PRO A 1 174 ? -3.618 8.648 5.347 1.00 96.06 174 PRO A O 1
ATOM 1332 N N . ILE A 1 175 ? -2.701 9.384 7.259 1.00 94.00 175 ILE A N 1
ATOM 1333 C CA . ILE A 1 175 ? -3.645 10.501 7.417 1.00 94.00 175 ILE A CA 1
ATOM 1334 C C . ILE A 1 175 ? -3.530 11.561 6.308 1.00 94.00 175 ILE A C 1
ATOM 1336 O O . ILE A 1 175 ? -4.516 12.234 6.012 1.00 94.00 175 ILE A O 1
ATOM 1340 N N . ASP A 1 176 ? -2.361 11.700 5.673 1.00 95.94 176 ASP A N 1
ATOM 1341 C CA . ASP A 1 176 ? -2.098 12.745 4.675 1.00 95.94 176 ASP A CA 1
ATOM 1342 C C . ASP A 1 176 ? -2.789 12.476 3.333 1.00 95.94 176 ASP A C 1
ATOM 1344 O O . ASP A 1 176 ? -3.049 13.411 2.570 1.00 95.94 176 ASP A O 1
ATOM 1348 N N . ILE A 1 177 ? -3.083 11.207 3.031 1.00 95.44 177 ILE A N 1
ATOM 1349 C CA . ILE A 1 177 ? -3.798 10.812 1.809 1.00 95.44 177 ILE A CA 1
ATOM 1350 C C . ILE A 1 177 ? -5.286 10.561 2.058 1.00 95.44 177 ILE A C 1
ATOM 1352 O O . ILE A 1 177 ? -6.078 10.709 1.134 1.00 95.44 177 ILE A O 1
ATOM 1356 N N . GLY A 1 178 ? -5.678 10.297 3.307 1.00 93.19 178 GLY A N 1
ATOM 1357 C CA . GLY A 1 178 ? -7.061 10.033 3.695 1.00 93.19 178 GLY A CA 1
ATOM 1358 C C . GLY A 1 178 ? -7.425 8.546 3.671 1.00 93.19 178 GLY A C 1
ATOM 1359 O O . GLY A 1 178 ? -6.718 7.714 3.102 1.00 93.19 178 GLY A O 1
ATOM 1360 N N . GLY A 1 179 ? -8.536 8.224 4.338 1.00 93.06 179 GLY A N 1
ATOM 1361 C CA . GLY A 1 179 ? -9.071 6.863 4.425 1.00 93.06 179 GLY A CA 1
ATOM 1362 C C . GLY A 1 179 ? -9.604 6.341 3.091 1.00 93.06 179 GLY A C 1
ATOM 1363 O O . GLY A 1 179 ? -9.865 7.120 2.173 1.00 93.06 179 GLY A O 1
ATOM 1364 N N . GLY A 1 180 ? -9.739 5.021 2.991 1.00 93.88 180 GLY A N 1
ATOM 1365 C CA . GLY A 1 180 ? -10.365 4.335 1.864 1.00 93.88 180 GLY A CA 1
ATOM 1366 C C . GLY A 1 180 ? -9.458 3.316 1.176 1.00 93.88 180 GLY A C 1
ATOM 1367 O O . GLY A 1 180 ? -8.428 2.883 1.701 1.00 93.88 180 GLY A O 1
ATOM 1368 N N . PHE A 1 181 ? -9.850 2.909 -0.032 1.00 96.19 181 PHE A N 1
ATOM 1369 C CA . PHE A 1 181 ? -9.100 1.942 -0.833 1.00 96.19 181 PHE A CA 1
ATOM 1370 C C . PHE A 1 181 ? -8.225 2.622 -1.880 1.00 96.19 181 PHE A C 1
ATOM 1372 O O . PHE A 1 181 ? -8.710 3.387 -2.712 1.00 96.19 181 PHE A O 1
ATOM 1379 N N . TRP A 1 182 ? -6.948 2.248 -1.905 1.00 98.00 182 TRP A N 1
ATOM 1380 C CA . TRP A 1 182 ? -5.929 2.885 -2.731 1.00 98.00 182 TRP A CA 1
ATOM 1381 C C . TRP A 1 182 ? -5.172 1.879 -3.596 1.00 98.00 182 TRP A C 1
ATOM 1383 O O . TRP A 1 182 ? -5.046 0.704 -3.254 1.00 98.00 182 TRP A O 1
ATOM 1393 N N . THR A 1 183 ? -4.624 2.340 -4.717 1.00 98.56 183 THR A N 1
ATOM 1394 C CA . THR A 1 183 ? -3.655 1.589 -5.540 1.00 98.56 183 THR A CA 1
ATOM 1395 C C . THR A 1 183 ? -2.431 2.440 -5.832 1.00 98.56 183 THR A C 1
ATOM 1397 O O . THR A 1 183 ? -2.584 3.638 -6.067 1.00 98.56 183 THR A O 1
ATOM 1400 N N . LEU A 1 184 ? -1.245 1.832 -5.900 1.00 98.69 184 LEU A N 1
ATOM 1401 C CA . LEU A 1 184 ? -0.038 2.478 -6.420 1.00 98.69 184 LEU A CA 1
ATOM 1402 C C . LEU A 1 184 ? 0.130 2.127 -7.899 1.00 98.69 184 LEU A C 1
ATOM 1404 O O . LEU A 1 184 ? 0.161 0.948 -8.248 1.00 98.69 184 LEU A O 1
ATOM 1408 N N . THR A 1 185 ? 0.286 3.144 -8.746 1.00 98.62 185 THR A N 1
ATOM 1409 C CA . THR A 1 185 ? 0.695 2.988 -10.146 1.00 98.62 185 THR A CA 1
ATOM 1410 C C . THR A 1 185 ? 2.075 3.593 -10.357 1.00 98.62 185 THR A C 1
ATOM 1412 O O . THR A 1 185 ? 2.358 4.693 -9.882 1.00 98.62 185 THR A O 1
ATOM 1415 N N . VAL A 1 186 ? 2.926 2.867 -11.079 1.00 98.69 186 VAL A N 1
ATOM 1416 C CA . VAL A 1 186 ? 4.247 3.315 -11.521 1.00 98.69 186 VAL A CA 1
ATOM 1417 C C . VAL A 1 186 ? 4.295 3.206 -13.040 1.00 98.69 186 VAL A C 1
ATOM 1419 O O . VAL A 1 186 ? 4.161 2.115 -13.594 1.00 98.69 186 VAL A O 1
ATOM 1422 N N . ASP A 1 187 ? 4.506 4.343 -13.691 1.00 98.44 187 ASP A N 1
ATOM 1423 C CA . ASP A 1 187 ? 4.726 4.475 -15.124 1.00 98.44 187 ASP A CA 1
ATOM 1424 C C . ASP A 1 187 ? 6.209 4.755 -15.382 1.00 98.44 187 ASP A C 1
ATOM 1426 O O . ASP A 1 187 ? 6.835 5.565 -14.693 1.00 98.44 187 ASP A O 1
ATOM 1430 N N . ALA A 1 188 ? 6.777 4.100 -16.390 1.00 97.75 188 ALA A N 1
ATOM 1431 C CA . ALA A 1 188 ? 8.161 4.299 -16.795 1.00 97.75 188 ALA A CA 1
ATOM 1432 C C . ALA A 1 188 ? 8.274 4.471 -18.309 1.00 97.75 188 ALA A C 1
ATOM 1434 O O . ALA A 1 188 ? 7.574 3.808 -19.076 1.00 97.75 188 ALA A O 1
ATOM 1435 N N . GLN A 1 189 ? 9.183 5.346 -18.727 1.00 95.06 189 GLN A N 1
ATOM 1436 C CA . GLN A 1 189 ? 9.509 5.611 -20.119 1.00 95.06 189 GLN A CA 1
ATOM 1437 C C . GLN A 1 189 ? 11.028 5.631 -20.297 1.00 95.06 189 GLN A C 1
ATOM 1439 O O . GLN A 1 189 ? 11.723 6.370 -19.601 1.00 95.06 189 GLN A O 1
ATOM 1444 N N . ASP A 1 190 ? 11.543 4.843 -21.234 1.00 90.50 190 ASP A N 1
ATOM 1445 C CA . ASP A 1 190 ? 12.967 4.864 -21.583 1.00 90.50 190 ASP A CA 1
ATOM 1446 C C . ASP A 1 190 ? 13.319 6.002 -22.570 1.00 90.50 190 ASP A C 1
ATOM 1448 O O . ASP A 1 190 ? 12.462 6.706 -23.118 1.00 90.50 190 ASP A O 1
ATOM 1452 N N . SER A 1 191 ? 14.612 6.163 -22.852 1.00 86.38 191 SER A N 1
ATOM 1453 C CA . SER A 1 191 ? 15.136 7.103 -23.854 1.00 86.38 191 SER A CA 1
ATOM 1454 C C . SER A 1 191 ? 14.706 6.816 -25.306 1.00 86.38 191 SER A C 1
ATOM 1456 O O . SER A 1 191 ? 14.817 7.693 -26.174 1.00 86.38 191 SER A O 1
ATOM 1458 N N . ALA A 1 192 ? 14.203 5.611 -25.589 1.00 83.38 192 ALA A N 1
ATOM 1459 C CA . ALA A 1 192 ? 13.648 5.197 -26.874 1.00 83.38 192 ALA A CA 1
ATOM 1460 C C . ALA A 1 192 ? 12.131 5.460 -26.991 1.00 83.38 192 ALA A C 1
ATOM 1462 O O . ALA A 1 192 ? 11.582 5.367 -28.092 1.00 83.38 192 ALA A O 1
ATOM 1463 N N . ASN A 1 193 ? 11.489 5.929 -25.915 1.00 88.00 193 ASN A N 1
ATOM 1464 C CA . ASN A 1 193 ? 10.051 6.127 -25.729 1.00 88.00 193 ASN A CA 1
ATOM 1465 C C . ASN A 1 193 ? 9.217 4.841 -25.613 1.00 88.00 193 ASN A C 1
ATOM 1467 O O . ASN A 1 193 ? 7.998 4.904 -25.795 1.00 88.00 193 ASN A O 1
ATOM 1471 N N . ASN A 1 194 ? 9.817 3.695 -25.292 1.00 89.44 194 ASN A N 1
ATOM 1472 C CA . ASN A 1 194 ? 9.037 2.543 -24.859 1.00 89.44 194 ASN A CA 1
ATOM 1473 C C . ASN A 1 194 ? 8.473 2.831 -23.464 1.00 89.44 194 ASN A C 1
ATOM 1475 O O . ASN A 1 194 ? 9.160 3.373 -22.598 1.00 89.44 194 ASN A O 1
ATOM 1479 N N . MET A 1 195 ? 7.203 2.488 -23.258 1.00 95.38 195 MET A N 1
ATOM 1480 C CA . MET A 1 195 ? 6.486 2.753 -22.014 1.00 95.38 195 MET A CA 1
ATOM 1481 C C . MET A 1 195 ? 6.097 1.448 -21.327 1.00 95.38 195 MET A C 1
ATOM 1483 O O . MET A 1 195 ? 5.676 0.494 -21.984 1.00 95.38 195 MET A O 1
ATOM 1487 N N . ALA A 1 196 ? 6.173 1.443 -20.003 1.00 97.81 196 ALA A N 1
ATOM 1488 C CA . ALA A 1 196 ? 5.622 0.410 -19.143 1.00 97.81 196 ALA A CA 1
ATOM 1489 C C . ALA A 1 196 ? 4.777 1.046 -18.043 1.00 97.81 196 ALA A C 1
ATOM 1491 O O . ALA A 1 196 ? 5.035 2.171 -17.622 1.00 97.81 196 ALA A O 1
ATOM 1492 N N . SER A 1 197 ? 3.780 0.302 -17.577 1.00 98.12 197 SER A N 1
ATOM 1493 C CA . SER A 1 197 ? 2.925 0.686 -16.461 1.00 98.12 197 SER A CA 1
ATOM 1494 C C . SER A 1 197 ? 2.665 -0.543 -15.605 1.00 98.12 197 SER A C 1
ATOM 1496 O O . SER A 1 197 ? 2.413 -1.630 -16.136 1.00 98.12 197 SER A O 1
ATOM 1498 N N . SER A 1 198 ? 2.761 -0.386 -14.291 1.00 98.31 198 SER A N 1
ATOM 1499 C CA . SER A 1 198 ? 2.421 -1.420 -13.320 1.00 98.31 198 SER A CA 1
ATOM 1500 C C . SER A 1 198 ? 1.580 -0.807 -12.214 1.00 98.31 198 SER A C 1
ATOM 1502 O O . SER A 1 198 ? 1.921 0.253 -11.690 1.00 98.31 198 SER A O 1
ATOM 1504 N N . THR A 1 199 ? 0.498 -1.488 -11.849 1.00 98.44 199 THR A N 1
ATOM 1505 C CA . THR A 1 199 ? -0.429 -1.053 -10.804 1.00 98.44 199 THR A CA 1
ATOM 1506 C C . THR A 1 199 ? -0.624 -2.183 -9.806 1.00 98.44 199 THR A C 1
ATOM 1508 O O . THR A 1 199 ? -0.830 -3.338 -10.189 1.00 98.44 199 THR A O 1
ATOM 1511 N N . THR A 1 200 ? -0.564 -1.861 -8.517 1.00 98.50 200 THR A N 1
ATOM 1512 C CA . THR A 1 200 ? -0.825 -2.826 -7.446 1.00 98.50 200 THR A CA 1
ATOM 1513 C C . THR A 1 200 ? -2.302 -3.219 -7.418 1.00 98.50 200 THR A C 1
ATOM 1515 O O . THR A 1 200 ? -3.178 -2.474 -7.854 1.00 98.50 200 THR A O 1
ATOM 1518 N N . ALA A 1 201 ? -2.622 -4.370 -6.821 1.00 98.25 201 ALA A N 1
ATOM 1519 C CA . ALA A 1 201 ? -3.976 -4.553 -6.300 1.00 98.25 201 ALA A CA 1
ATOM 1520 C C . ALA A 1 201 ? -4.243 -3.539 -5.168 1.00 98.25 201 ALA A C 1
ATOM 1522 O O . ALA A 1 201 ? -3.308 -2.937 -4.629 1.00 98.25 201 ALA A O 1
ATOM 1523 N N . ARG A 1 202 ? -5.520 -3.335 -4.825 1.00 9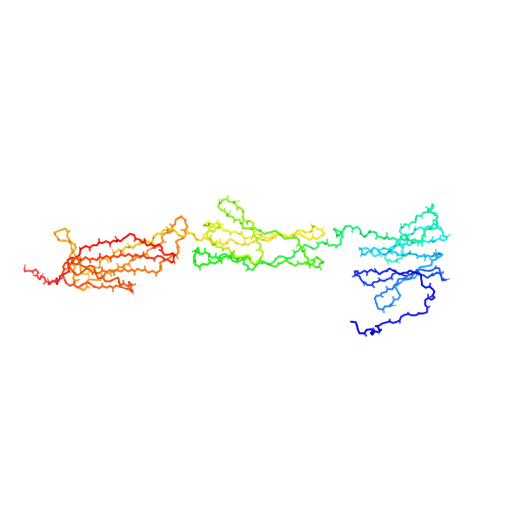7.62 202 ARG A N 1
ATOM 1524 C CA . ARG A 1 202 ? -5.897 -2.347 -3.808 1.00 97.62 202 ARG A CA 1
ATOM 1525 C C . ARG A 1 202 ? -5.317 -2.693 -2.437 1.00 97.62 202 ARG A C 1
ATOM 1527 O O . ARG A 1 202 ? -5.311 -3.866 -2.061 1.00 97.62 202 ARG A O 1
ATOM 1534 N N . PHE A 1 203 ? -4.907 -1.680 -1.697 1.00 97.94 203 PHE A N 1
ATOM 1535 C CA . PHE A 1 203 ? -4.638 -1.723 -0.264 1.00 97.94 203 PHE A CA 1
ATOM 1536 C C . PHE A 1 203 ? -5.608 -0.768 0.446 1.00 97.94 203 PHE A C 1
ATOM 1538 O O . PHE A 1 203 ? -6.313 0.005 -0.208 1.00 97.94 203 PHE A O 1
ATOM 1545 N N . GLU A 1 204 ? -5.702 -0.866 1.764 1.00 96.44 204 GLU A N 1
ATOM 1546 C CA . GLU A 1 204 ? -6.647 -0.106 2.582 1.00 96.44 204 GLU A CA 1
ATOM 1547 C C . GLU A 1 204 ? -5.909 0.885 3.480 1.00 96.44 204 GLU A C 1
ATOM 1549 O O . GLU A 1 204 ? -4.855 0.572 4.040 1.00 96.44 204 GLU A O 1
ATOM 1554 N N . VAL A 1 205 ? -6.475 2.079 3.620 1.00 95.88 205 VAL A N 1
ATOM 1555 C CA . VAL A 1 205 ? -6.027 3.106 4.555 1.00 95.88 205 VAL A CA 1
ATOM 1556 C C . VAL A 1 205 ? -7.158 3.390 5.529 1.00 95.88 205 VAL A C 1
ATOM 1558 O O . VAL A 1 205 ? -8.261 3.736 5.118 1.00 95.88 205 VAL A O 1
ATOM 1561 N N . ILE A 1 206 ? -6.875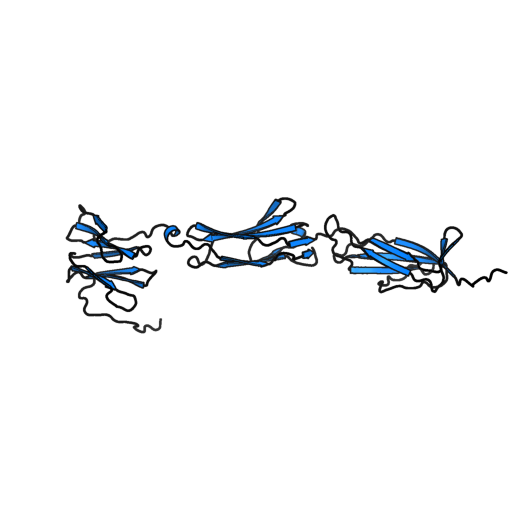 3.262 6.822 1.00 94.25 206 ILE A N 1
ATOM 1562 C CA . ILE A 1 206 ? -7.835 3.505 7.896 1.00 94.25 206 ILE A CA 1
ATOM 1563 C C . ILE A 1 206 ? -7.464 4.803 8.607 1.00 94.25 206 ILE A C 1
ATOM 1565 O O . ILE A 1 206 ? -6.382 4.919 9.191 1.00 94.25 206 ILE A O 1
ATOM 1569 N N . VAL A 1 207 ? -8.391 5.762 8.596 1.00 94.00 207 VAL A N 1
ATOM 1570 C CA . VAL A 1 207 ? -8.313 6.993 9.391 1.00 94.00 207 VAL A CA 1
ATOM 1571 C C . VAL A 1 207 ? -9.416 6.956 10.439 1.00 94.00 207 VAL A C 1
ATOM 1573 O O . VAL A 1 207 ? -10.548 7.382 10.207 1.00 94.00 207 VAL A O 1
ATOM 1576 N N . ASP A 1 208 ? -9.073 6.419 11.605 1.00 94.50 208 ASP A N 1
ATOM 1577 C CA . ASP A 1 208 ? -10.034 6.231 12.679 1.00 94.50 208 ASP A CA 1
ATOM 1578 C C . ASP A 1 208 ? -10.168 7.481 13.558 1.00 94.50 208 ASP A C 1
ATOM 1580 O O . ASP A 1 208 ? -9.199 8.033 14.081 1.00 94.50 208 ASP A O 1
ATOM 1584 N N . THR A 1 209 ? -11.408 7.928 13.708 1.00 92.62 209 THR A N 1
ATOM 1585 C CA . THR A 1 209 ? -11.804 9.101 14.497 1.00 92.62 209 THR A CA 1
ATOM 1586 C C . THR A 1 209 ? -12.971 8.791 15.429 1.00 92.62 209 THR A C 1
ATOM 1588 O O . THR A 1 209 ? -13.486 9.697 16.092 1.00 92.62 209 THR A O 1
ATOM 1591 N N . THR A 1 210 ? -13.430 7.537 15.461 1.00 94.31 210 THR A N 1
ATOM 1592 C CA . THR A 1 210 ? -14.575 7.135 16.269 1.00 94.31 210 THR A CA 1
ATOM 1593 C C . THR A 1 210 ? -14.105 6.451 17.530 1.00 94.31 210 THR A C 1
ATOM 1595 O O . THR A 1 210 ? -13.292 5.543 17.456 1.00 94.31 210 THR A O 1
ATOM 1598 N N . PRO A 1 211 ? -14.639 6.819 18.699 1.00 96.25 211 PRO A N 1
ATOM 1599 C CA . PRO A 1 211 ? -14.414 6.005 19.870 1.00 96.25 211 PRO A CA 1
ATOM 1600 C C . PRO A 1 211 ? -15.140 4.656 19.755 1.00 96.25 211 PRO A C 1
ATOM 1602 O O . PRO A 1 211 ? -16.208 4.574 19.133 1.00 96.25 211 PRO A O 1
ATOM 1605 N N . PRO A 1 212 ? -14.639 3.626 20.453 1.00 97.56 212 PRO A N 1
ATOM 1606 C CA . PRO A 1 212 ? -15.357 2.377 20.641 1.00 97.56 212 PRO A CA 1
ATOM 1607 C C . PRO A 1 212 ? -16.749 2.532 21.255 1.00 97.56 212 PRO A C 1
ATOM 1609 O O . PRO A 1 212 ? -17.097 3.549 21.849 1.00 97.56 212 PRO A O 1
ATOM 1612 N N . VAL A 1 213 ? -17.524 1.451 21.222 1.00 96.88 213 VAL A N 1
ATOM 1613 C CA . VAL A 1 213 ? -18.794 1.328 21.936 1.00 96.88 213 VAL A CA 1
ATOM 1614 C C . VAL A 1 213 ? -18.777 0.061 22.781 1.00 96.88 213 VAL A C 1
ATOM 1616 O O . VAL A 1 213 ? -18.721 -1.044 22.245 1.00 96.88 213 VAL A O 1
ATOM 1619 N N . THR A 1 214 ? -18.880 0.215 24.104 1.00 98.19 214 THR A N 1
ATOM 1620 C CA . THR A 1 214 ? -19.010 -0.913 25.043 1.00 98.19 214 THR A CA 1
ATOM 1621 C C . THR A 1 214 ? -20.459 -1.189 25.431 1.00 98.19 214 THR A C 1
ATOM 1623 O O . THR A 1 214 ? -21.203 -0.282 25.810 1.00 98.19 214 THR A O 1
ATOM 1626 N N . GLU A 1 215 ? -20.845 -2.457 25.409 1.00 97.88 215 GLU A N 1
ATOM 1627 C CA . GLU A 1 215 ? -22.099 -2.985 25.928 1.00 97.88 215 GLU A CA 1
ATOM 1628 C C . GLU A 1 215 ? -21.854 -3.738 27.243 1.00 97.88 215 GLU A C 1
ATOM 1630 O O . GLU A 1 215 ? -20.904 -4.516 27.370 1.00 97.88 215 GLU A O 1
ATOM 1635 N N . LEU A 1 216 ? -22.709 -3.478 28.235 1.00 97.81 216 LEU A N 1
ATOM 1636 C CA . LEU A 1 216 ? -22.703 -4.144 29.534 1.00 97.81 216 LEU A CA 1
ATOM 1637 C C . LEU A 1 216 ? -23.752 -5.253 29.549 1.00 97.81 216 LEU A C 1
ATOM 1639 O O . LEU A 1 216 ? -24.941 -4.984 29.388 1.00 97.81 216 LEU A O 1
ATOM 1643 N N . GLU A 1 217 ? -23.320 -6.465 29.874 1.00 97.81 217 GLU A N 1
ATOM 1644 C CA . GLU A 1 217 ? -24.196 -7.593 30.160 1.00 97.81 217 GLU A CA 1
ATOM 1645 C C . GLU A 1 217 ? -24.100 -7.966 31.644 1.00 97.81 217 GLU A C 1
ATOM 1647 O O . GLU A 1 217 ? -23.020 -8.197 32.199 1.00 97.81 217 GLU A O 1
ATOM 1652 N N . ILE A 1 218 ? -25.261 -8.027 32.291 1.00 97.25 218 ILE A N 1
ATOM 1653 C CA . ILE A 1 218 ? -25.415 -8.509 33.661 1.00 97.25 218 ILE A CA 1
ATOM 1654 C C . ILE A 1 218 ? -25.966 -9.928 33.562 1.00 97.25 218 ILE A C 1
ATOM 1656 O O . ILE A 1 218 ? -27.042 -10.129 33.001 1.00 97.25 218 ILE A O 1
ATOM 1660 N N . GLY A 1 219 ? -25.231 -10.908 34.083 1.00 96.06 219 GLY A N 1
ATOM 1661 C CA . GLY A 1 219 ? -25.673 -12.297 34.101 1.00 96.06 219 GLY A CA 1
ATOM 1662 C C . GLY A 1 219 ? -26.728 -12.586 35.172 1.00 96.06 219 GLY A C 1
ATOM 1663 O O . GLY A 1 219 ? -27.291 -11.695 35.804 1.00 96.06 219 GLY A O 1
ATOM 1664 N N . GLU A 1 220 ? -26.960 -13.871 35.429 1.00 94.38 220 GLU A N 1
ATOM 1665 C CA . GLU A 1 220 ? -27.891 -14.332 36.462 1.00 94.38 220 GLU A CA 1
ATOM 1666 C C . GLU A 1 220 ? -27.178 -14.688 37.784 1.00 94.38 220 GLU A C 1
ATOM 1668 O O . GLU A 1 220 ? -26.012 -15.097 37.769 1.00 94.38 220 GLU A O 1
ATOM 1673 N N . PRO A 1 221 ? -27.863 -14.601 38.943 1.00 93.50 221 PRO A N 1
ATOM 1674 C CA . PRO A 1 221 ? -29.235 -14.117 39.117 1.00 93.50 221 PRO A CA 1
ATOM 1675 C C . PRO A 1 221 ? -29.327 -12.582 39.090 1.00 93.50 221 PRO A C 1
ATOM 1677 O O . PRO A 1 221 ? -28.533 -11.903 39.751 1.00 93.50 221 PRO A O 1
ATOM 1680 N N . GLN A 1 222 ? -30.338 -12.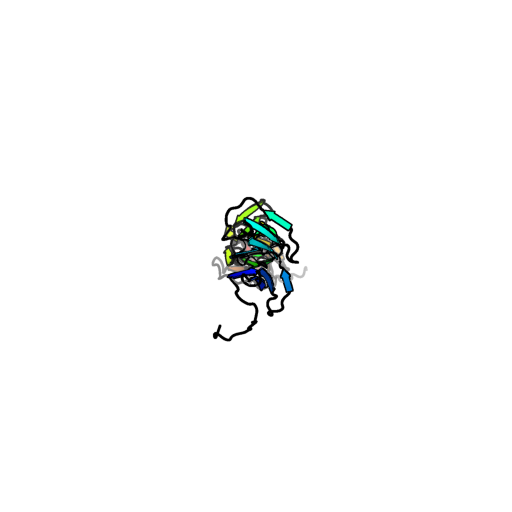048 38.406 1.00 93.31 222 GLN A N 1
ATOM 1681 C CA . GLN A 1 222 ? -30.721 -10.636 38.476 1.00 93.31 222 GLN A CA 1
ATOM 1682 C C . GLN A 1 222 ? -32.243 -10.462 38.519 1.00 93.31 222 GLN A C 1
ATOM 1684 O O . GLN A 1 222 ? -33.002 -11.285 38.014 1.00 93.31 222 GLN A O 1
ATOM 1689 N N . PHE A 1 223 ? -32.710 -9.373 39.122 1.00 91.12 223 PHE A N 1
ATOM 1690 C CA . PHE A 1 223 ? -34.105 -8.953 39.018 1.00 91.12 223 PHE A CA 1
ATOM 1691 C C . PHE A 1 223 ? -34.231 -7.445 39.197 1.00 91.12 223 PHE A C 1
ATOM 1693 O O . PHE A 1 223 ? -33.387 -6.798 39.817 1.00 91.12 223 PHE A O 1
ATOM 1700 N N . GLU A 1 224 ? -35.315 -6.880 38.682 1.00 92.31 224 GLU A N 1
ATOM 1701 C CA . GLU A 1 224 ? -35.632 -5.475 38.890 1.00 92.31 224 GLU A CA 1
ATOM 1702 C C . GLU A 1 224 ? -36.544 -5.311 40.110 1.00 92.31 224 GLU A C 1
ATOM 1704 O O . GLU A 1 224 ? -37.597 -5.943 40.219 1.00 92.31 224 GLU A O 1
ATOM 1709 N N . ALA A 1 225 ? -36.150 -4.448 41.045 1.00 87.62 225 ALA A N 1
ATOM 1710 C CA . ALA A 1 225 ? -36.984 -4.054 42.173 1.00 87.62 225 ALA A CA 1
ATOM 1711 C C . ALA A 1 225 ? -36.773 -2.576 42.494 1.00 87.62 225 ALA A C 1
ATOM 1713 O O . ALA A 1 225 ? -35.646 -2.085 42.525 1.00 87.62 225 ALA A O 1
ATOM 1714 N N . PHE A 1 226 ? -37.867 -1.857 42.762 1.00 85.50 226 PHE A N 1
ATOM 1715 C CA . PHE A 1 226 ? -37.835 -0.427 43.102 1.00 85.50 226 PHE A CA 1
ATOM 1716 C C . PHE A 1 226 ? -37.100 0.445 42.059 1.00 85.50 226 PHE A C 1
ATOM 1718 O O . PHE A 1 226 ? -36.440 1.419 42.423 1.00 85.50 226 PHE A O 1
ATOM 1725 N N . GLY A 1 227 ? -37.187 0.084 40.771 1.00 85.81 227 GLY A N 1
ATOM 1726 C CA . GLY A 1 227 ? -36.498 0.777 39.674 1.00 85.81 227 GLY A CA 1
ATOM 1727 C C . GLY A 1 227 ? -34.974 0.619 39.695 1.00 85.81 227 GLY A C 1
ATOM 1728 O O . GLY A 1 227 ? -34.260 1.477 39.181 1.00 85.81 227 GLY A O 1
ATOM 1729 N N . ARG A 1 228 ? -34.459 -0.430 40.349 1.00 86.88 228 ARG A N 1
ATOM 1730 C CA . ARG A 1 228 ? -33.034 -0.772 40.391 1.00 86.88 228 ARG A CA 1
ATOM 1731 C C . ARG A 1 228 ? -32.828 -2.226 40.005 1.00 86.88 228 ARG A C 1
ATOM 1733 O O . ARG A 1 228 ? -33.627 -3.088 40.368 1.00 86.88 228 ARG A O 1
ATOM 1740 N N . ILE A 1 229 ? -31.701 -2.488 39.354 1.00 93.25 229 ILE A N 1
ATOM 1741 C CA . ILE A 1 229 ? -31.229 -3.848 39.117 1.00 93.25 229 ILE A CA 1
ATOM 1742 C C . ILE A 1 229 ? -30.608 -4.370 40.415 1.00 93.25 229 ILE A C 1
ATOM 1744 O O . ILE A 1 229 ? -29.707 -3.747 40.994 1.00 93.25 229 ILE A O 1
ATOM 1748 N N . VAL A 1 230 ? -31.127 -5.501 40.886 1.00 94.38 230 VAL A N 1
ATOM 1749 C CA . VAL A 1 230 ? -30.657 -6.217 42.068 1.00 94.38 230 VAL A CA 1
ATOM 1750 C C . VAL A 1 230 ? -29.969 -7.501 41.625 1.00 94.38 230 VAL A C 1
ATOM 1752 O O . VAL A 1 230 ? -30.553 -8.291 40.887 1.00 94.38 230 VAL A O 1
ATOM 1755 N N . ILE A 1 231 ? -28.740 -7.715 42.093 1.00 95.19 231 ILE A N 1
ATOM 1756 C CA . ILE A 1 231 ? -27.909 -8.868 41.725 1.00 95.19 231 ILE A CA 1
ATOM 1757 C C . ILE A 1 231 ? -27.298 -9.549 42.952 1.00 95.19 231 ILE A C 1
ATOM 1759 O O . ILE A 1 231 ? -27.193 -8.959 44.031 1.00 95.19 231 ILE A O 1
ATOM 1763 N N . SER A 1 232 ? -26.863 -10.795 42.775 1.00 94.25 232 SER A N 1
ATOM 1764 C CA . SER A 1 232 ? -26.055 -11.523 43.756 1.00 94.25 232 SER A CA 1
ATOM 1765 C C . SER A 1 232 ? -24.578 -11.102 43.675 1.00 94.25 232 SER A C 1
ATOM 1767 O O . SER A 1 232 ? -24.104 -10.756 42.594 1.00 94.25 232 SER A O 1
ATOM 1769 N N . PRO A 1 233 ? -23.786 -11.211 44.763 1.00 94.12 233 PRO A N 1
ATOM 1770 C CA . PRO A 1 233 ? -22.327 -11.054 44.707 1.00 94.12 233 PRO A CA 1
ATOM 1771 C C . PRO A 1 233 ? -21.618 -12.065 43.796 1.00 94.12 233 PRO A C 1
ATOM 1773 O O . PRO A 1 233 ? -20.426 -11.930 43.551 1.00 94.12 233 PRO A O 1
ATOM 1776 N N . CYS A 1 234 ? -22.324 -13.102 43.339 1.00 94.00 234 CYS A N 1
ATOM 1777 C CA . CYS A 1 234 ? -21.815 -14.092 42.389 1.00 94.00 234 CYS A CA 1
ATOM 1778 C C . CYS A 1 234 ? -22.291 -13.848 40.949 1.00 94.00 234 CYS A C 1
ATOM 1780 O O . CYS A 1 234 ? -21.908 -14.611 40.067 1.00 94.00 234 CYS A O 1
ATOM 1782 N N . THR A 1 235 ? -23.136 -12.840 40.710 1.00 96.06 235 THR A N 1
ATOM 1783 C CA . THR A 1 235 ? -23.653 -12.532 39.374 1.00 96.06 235 THR A CA 1
ATOM 1784 C C . THR A 1 235 ? -22.510 -12.021 38.490 1.00 96.06 235 THR A C 1
ATOM 1786 O O . THR A 1 235 ? -21.864 -11.036 38.867 1.00 96.06 235 THR A O 1
ATOM 1789 N N . PRO A 1 236 ? -22.225 -12.671 37.347 1.00 97.50 236 PRO A N 1
ATOM 1790 C CA . PRO A 1 236 ? -21.136 -12.261 36.474 1.00 97.50 236 PRO A CA 1
ATOM 1791 C C . PRO A 1 236 ? -21.500 -10.984 35.712 1.00 97.50 236 PRO A C 1
ATOM 1793 O O . PRO A 1 236 ? -22.622 -10.830 35.232 1.00 97.50 236 PRO A O 1
ATOM 1796 N N . ILE A 1 237 ? -20.529 -10.086 35.593 1.00 97.94 237 ILE A N 1
ATOM 1797 C CA . ILE A 1 237 ? -20.583 -8.876 34.779 1.00 97.94 237 ILE A CA 1
ATOM 1798 C C . ILE A 1 237 ? -19.646 -9.054 33.589 1.00 97.94 237 ILE A C 1
ATOM 1800 O O . ILE A 1 237 ? -18.460 -9.350 33.772 1.00 97.94 237 ILE A O 1
ATOM 1804 N N . THR A 1 238 ? -20.175 -8.847 32.388 1.00 98.31 238 THR A N 1
ATOM 1805 C CA . THR A 1 238 ? -19.447 -8.969 31.122 1.00 98.31 238 THR A CA 1
ATOM 1806 C C . THR A 1 238 ? -19.502 -7.641 30.375 1.00 98.31 238 THR A C 1
ATOM 1808 O O . THR A 1 238 ? -20.527 -6.963 30.374 1.00 98.31 238 THR A O 1
ATOM 1811 N N . LEU A 1 239 ? -18.381 -7.255 29.766 1.00 98.44 239 LEU A N 1
ATOM 1812 C CA . LEU A 1 239 ? -18.269 -6.068 28.926 1.00 98.44 239 LEU A CA 1
ATOM 1813 C C . LEU A 1 239 ? -17.836 -6.514 27.531 1.00 98.44 239 LEU A C 1
ATOM 1815 O O . LEU A 1 239 ? -16.841 -7.226 27.400 1.00 98.44 239 LEU A O 1
ATOM 1819 N N . THR A 1 240 ? -18.565 -6.079 26.508 1.00 97.69 240 THR A N 1
ATOM 1820 C CA . THR A 1 240 ? -18.242 -6.359 25.104 1.00 97.69 240 THR A CA 1
ATOM 1821 C C . THR A 1 240 ? -18.079 -5.039 24.376 1.00 97.69 240 THR A C 1
ATOM 1823 O O . THR A 1 240 ? -19.004 -4.237 24.365 1.00 97.69 240 THR A O 1
ATOM 1826 N N . ALA A 1 241 ? -16.915 -4.800 23.779 1.00 97.44 241 ALA A N 1
ATOM 1827 C CA . ALA A 1 241 ? -16.644 -3.578 23.034 1.00 97.44 241 ALA A CA 1
ATOM 1828 C C . ALA A 1 241 ? -16.499 -3.865 21.540 1.00 97.44 241 ALA A C 1
ATOM 1830 O O . ALA A 1 241 ? -15.902 -4.870 21.149 1.00 97.44 241 ALA A O 1
ATOM 1831 N N . ILE A 1 242 ? -17.030 -2.964 20.721 1.00 96.19 242 ILE A N 1
ATOM 1832 C CA . ILE A 1 242 ? -16.811 -2.925 19.275 1.00 96.19 242 ILE A CA 1
ATOM 1833 C C . ILE A 1 242 ? -16.263 -1.558 18.888 1.00 96.19 242 ILE A C 1
ATOM 1835 O O . ILE A 1 242 ? -16.586 -0.564 19.533 1.00 96.19 242 ILE A O 1
ATOM 1839 N N . ASP A 1 243 ? -15.451 -1.512 17.841 1.00 96.56 243 ASP A N 1
ATOM 1840 C CA . ASP A 1 243 ? -14.969 -0.263 17.262 1.00 96.56 243 ASP A CA 1
ATOM 1841 C C . ASP A 1 243 ? -15.540 -0.113 15.841 1.00 96.56 243 ASP A C 1
ATOM 1843 O O . ASP A 1 243 ? -15.142 -0.868 14.948 1.00 96.56 243 ASP A O 1
ATOM 1847 N N . PRO A 1 244 ? -16.560 0.743 15.647 1.00 90.62 244 PRO A N 1
ATOM 1848 C CA . PRO A 1 244 ? -17.336 0.764 14.412 1.00 90.62 244 PRO A CA 1
ATOM 1849 C C . PRO A 1 244 ? -16.669 1.501 13.240 1.00 90.62 244 PRO A C 1
ATOM 1851 O O . PRO A 1 244 ? -17.052 1.222 12.106 1.00 90.62 244 PRO A O 1
ATOM 1854 N N . GLY A 1 245 ? -15.719 2.412 13.482 1.00 86.69 245 GLY A N 1
ATOM 1855 C CA . GLY A 1 245 ? -15.152 3.291 12.451 1.00 86.69 245 GLY A CA 1
ATOM 1856 C C . GLY A 1 245 ? -16.127 4.348 11.889 1.00 86.69 245 GLY A C 1
ATOM 1857 O O . GLY A 1 245 ? -17.342 4.313 12.111 1.00 86.69 245 GLY A O 1
ATOM 1858 N N . SER A 1 246 ? -15.594 5.315 11.127 1.00 77.81 246 SER A N 1
ATOM 1859 C CA . SER A 1 246 ? -16.331 6.430 10.484 1.00 77.81 246 SER A CA 1
ATOM 1860 C C . SER A 1 246 ? -16.700 6.134 9.018 1.00 77.81 246 SER A C 1
ATOM 1862 O O . SER A 1 246 ? -16.442 6.938 8.126 1.00 77.81 246 SER A O 1
ATOM 1864 N N . GLY A 1 247 ? -17.305 4.977 8.742 1.00 71.00 247 GLY A N 1
ATOM 1865 C CA . GLY A 1 247 ? -17.608 4.530 7.369 1.00 71.00 247 GLY A CA 1
ATOM 1866 C C . GLY A 1 247 ? -16.533 3.626 6.758 1.00 71.00 247 GLY A C 1
ATOM 1867 O O . GLY A 1 247 ? -16.861 2.841 5.872 1.00 71.00 247 GLY A O 1
ATOM 1868 N N . ASP A 1 248 ? -15.325 3.661 7.322 1.00 71.44 248 ASP A N 1
ATOM 1869 C CA . ASP A 1 248 ? -14.265 2.661 7.168 1.00 71.44 248 ASP A CA 1
ATOM 1870 C C . ASP A 1 248 ? -14.236 1.716 8.381 1.00 71.44 248 ASP A C 1
ATOM 1872 O O . ASP A 1 248 ? -14.959 1.924 9.360 1.00 71.44 248 ASP A O 1
ATOM 1876 N N . ALA A 1 249 ? -13.393 0.681 8.345 1.00 83.62 249 ALA A N 1
ATOM 1877 C CA . ALA A 1 249 ? -13.116 -0.123 9.532 1.00 83.62 249 ALA A CA 1
ATOM 1878 C C . ALA A 1 249 ? -12.477 0.739 10.641 1.00 83.62 249 ALA A C 1
ATOM 1880 O O . ALA A 1 249 ? -11.624 1.577 10.361 1.00 83.62 249 ALA A O 1
ATOM 1881 N N . GLY A 1 250 ? -12.876 0.531 11.900 1.00 90.50 250 GLY A N 1
ATOM 1882 C CA . GLY A 1 250 ? -12.200 1.137 13.052 1.00 90.50 250 GLY A CA 1
ATOM 1883 C C . GLY A 1 250 ? -10.770 0.610 13.232 1.00 90.50 250 GLY A C 1
ATOM 1884 O O . GLY A 1 250 ? -10.390 -0.423 12.669 1.00 90.50 250 GLY A O 1
ATOM 1885 N N . SER A 1 251 ? -9.964 1.296 14.040 1.00 94.56 251 SER A N 1
ATOM 1886 C CA . SER A 1 251 ? -8.595 0.884 14.374 1.00 94.56 251 SER A CA 1
ATOM 1887 C C . SER A 1 251 ? -8.541 -0.354 15.277 1.00 94.56 251 SER A C 1
ATOM 1889 O O . SER A 1 251 ? -7.480 -0.967 15.437 1.00 94.56 251 SER A O 1
ATOM 1891 N N . GLY A 1 252 ? -9.679 -0.754 15.840 1.00 94.56 252 GLY A N 1
ATOM 1892 C CA . GLY A 1 252 ? -9.844 -1.868 16.758 1.00 94.56 252 GLY A CA 1
ATOM 1893 C C . GLY A 1 252 ? -9.656 -1.455 18.217 1.00 94.56 252 GLY A C 1
ATOM 1894 O O . GLY A 1 252 ? -9.072 -0.430 18.547 1.00 94.56 252 GLY A O 1
ATOM 1895 N N . ILE A 1 253 ? -10.126 -2.300 19.133 1.00 96.75 253 ILE A N 1
ATOM 1896 C CA . ILE A 1 253 ? -10.067 -2.025 20.574 1.00 96.75 253 ILE A CA 1
ATOM 1897 C C . ILE A 1 253 ? -8.641 -2.200 21.110 1.00 96.75 253 ILE A C 1
ATOM 1899 O O . ILE A 1 253 ? -8.077 -3.289 21.010 1.00 96.75 253 ILE A O 1
ATOM 1903 N N . SER A 1 254 ? -8.103 -1.172 21.774 1.00 97.44 254 SER A N 1
ATOM 1904 C CA . SER A 1 254 ? -6.866 -1.278 22.559 1.00 97.44 254 SER A CA 1
ATOM 1905 C C . SER A 1 254 ? -7.140 -1.880 23.932 1.00 97.44 254 SER A C 1
ATOM 1907 O O . SER A 1 254 ? -6.495 -2.849 24.338 1.00 97.44 254 SER A O 1
ATOM 1909 N N . ARG A 1 255 ? -8.110 -1.321 24.669 1.00 98.06 255 ARG A N 1
ATOM 1910 C CA . ARG A 1 255 ? -8.540 -1.858 25.967 1.00 98.06 255 ARG A CA 1
ATOM 1911 C C . ARG A 1 255 ? -9.944 -1.410 26.350 1.00 98.06 255 ARG A C 1
ATOM 1913 O O . ARG A 1 255 ? -10.359 -0.298 26.043 1.00 98.06 255 ARG A O 1
ATOM 1920 N N . THR A 1 256 ? -10.600 -2.246 27.144 1.00 98.56 256 THR A N 1
ATOM 1921 C CA . THR A 1 256 ? -11.798 -1.902 27.915 1.00 98.56 256 THR A CA 1
ATOM 1922 C C . THR A 1 256 ? -11.409 -1.798 29.383 1.00 98.56 256 THR A C 1
ATOM 1924 O O . THR A 1 256 ? -10.649 -2.625 29.890 1.00 98.56 256 THR A O 1
ATOM 1927 N N . GLU A 1 257 ? -11.905 -0.790 30.086 1.00 98.38 257 GLU A N 1
ATOM 1928 C CA . GLU A 1 257 ? -11.615 -0.565 31.498 1.00 98.38 257 GLU A CA 1
ATOM 1929 C C . GLU A 1 257 ? -12.878 -0.188 32.272 1.00 98.38 257 GLU A C 1
ATOM 1931 O O . GLU A 1 257 ? -13.818 0.397 31.736 1.00 98.38 257 GLU A O 1
ATOM 1936 N N . TYR A 1 258 ? -12.909 -0.547 33.552 1.00 98.25 258 TYR A N 1
ATOM 1937 C CA . TYR A 1 258 ? -14.027 -0.262 34.442 1.00 98.25 258 TYR A CA 1
ATOM 1938 C C . TYR A 1 258 ? -13.543 0.158 35.826 1.00 98.25 258 TYR A C 1
ATOM 1940 O O . TYR A 1 258 ? -12.436 -0.178 36.243 1.00 98.25 258 TYR A O 1
ATOM 1948 N N . ARG A 1 259 ? -14.378 0.873 36.573 1.00 97.12 259 ARG A N 1
ATOM 1949 C CA . ARG A 1 259 ? -14.135 1.198 37.981 1.00 97.12 259 ARG A CA 1
ATOM 1950 C C . ARG A 1 259 ? -15.415 1.082 38.788 1.00 97.12 259 ARG A C 1
ATOM 1952 O O . ARG A 1 259 ? -16.505 1.368 38.302 1.00 97.12 259 ARG A O 1
ATOM 1959 N N . VAL A 1 260 ? -15.270 0.679 40.044 1.00 95.69 260 VAL A N 1
ATOM 1960 C CA . VAL A 1 260 ? -16.380 0.582 40.997 1.00 95.69 260 VAL A CA 1
ATOM 1961 C C . VAL A 1 260 ? -16.209 1.656 42.058 1.00 95.69 260 VAL A C 1
ATOM 1963 O O . VAL A 1 260 ? -15.116 1.854 42.586 1.00 95.69 260 VAL A O 1
ATOM 1966 N N . TYR A 1 261 ? -17.281 2.364 42.380 1.00 93.12 261 TYR A N 1
ATOM 1967 C CA . TYR A 1 261 ? -17.253 3.417 43.385 1.00 93.12 261 TYR A CA 1
ATOM 1968 C C . TYR A 1 261 ? -17.272 2.846 44.798 1.00 93.12 261 TYR A C 1
ATOM 1970 O O . TYR A 1 261 ? -18.011 1.919 45.108 1.00 93.12 261 TYR A O 1
ATOM 1978 N N . LYS A 1 262 ? -16.535 3.478 45.709 1.00 85.56 262 LYS A N 1
ATOM 1979 C CA . LYS A 1 262 ? -16.685 3.272 47.148 1.00 85.56 262 LYS A CA 1
ATOM 1980 C C . LYS A 1 262 ? -17.573 4.376 47.716 1.00 85.56 262 LYS A C 1
ATOM 1982 O O . LYS A 1 262 ? -17.096 5.442 48.108 1.00 85.56 262 LYS A O 1
ATOM 1987 N N . GLY A 1 263 ? -18.882 4.134 47.733 1.00 83.69 263 GLY A N 1
ATOM 1988 C CA . GLY A 1 263 ? -19.862 5.184 48.018 1.00 83.69 263 GLY A CA 1
ATOM 1989 C C . GLY A 1 263 ? -19.904 6.188 46.867 1.00 83.69 263 GLY A C 1
ATOM 1990 O O . GLY A 1 263 ? -20.296 5.828 45.766 1.00 83.69 263 GLY A O 1
ATOM 1991 N N . THR A 1 264 ? -19.482 7.432 47.103 1.00 87.00 264 THR A N 1
ATOM 1992 C CA . THR A 1 264 ? -19.412 8.487 46.069 1.00 87.00 264 THR A CA 1
ATOM 1993 C C . THR A 1 264 ? -18.001 8.706 45.517 1.00 87.00 264 THR A C 1
ATOM 1995 O O . THR A 1 264 ? -17.787 9.646 44.758 1.00 87.00 264 THR A O 1
ATOM 1998 N N . ILE A 1 265 ? -17.022 7.891 45.924 1.00 90.25 265 ILE A N 1
ATOM 1999 C CA . ILE A 1 265 ? -15.615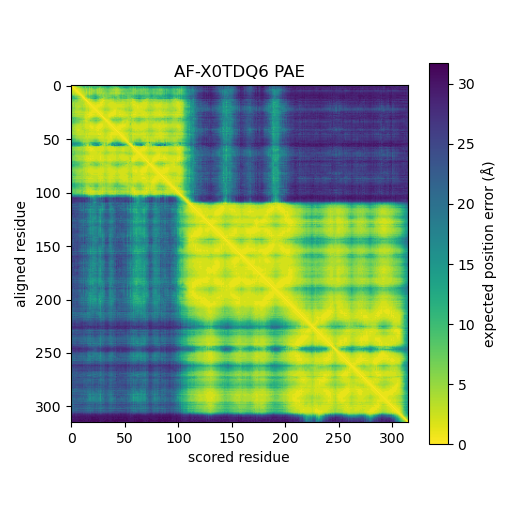 8.046 45.535 1.00 90.25 265 ILE A CA 1
ATOM 2000 C C . ILE A 1 265 ? -15.288 7.026 44.433 1.00 90.25 265 ILE A C 1
ATOM 2002 O O . ILE A 1 265 ? -15.396 5.828 44.711 1.00 90.25 265 ILE A O 1
ATOM 2006 N N . PRO A 1 266 ? -14.881 7.445 43.220 1.00 92.12 266 PRO A N 1
ATOM 2007 C CA . PRO A 1 266 ? -14.436 6.514 42.187 1.00 92.12 266 PRO A CA 1
ATOM 2008 C C . PRO A 1 266 ? -13.124 5.842 42.606 1.00 92.12 266 PRO A C 1
ATOM 2010 O O . PRO A 1 266 ? -12.213 6.505 43.103 1.00 92.12 266 PRO A O 1
ATOM 2013 N N . CYS A 1 267 ? -13.023 4.527 42.411 1.00 94.12 267 CYS A N 1
ATOM 2014 C CA . CYS A 1 267 ? -11.735 3.835 42.485 1.00 94.12 267 CYS A CA 1
ATOM 2015 C C . CYS A 1 267 ? -10.948 4.011 41.174 1.00 94.12 267 CYS A C 1
ATOM 2017 O O . CYS A 1 267 ? -11.464 4.540 40.190 1.00 94.12 267 CYS A O 1
ATOM 2019 N N . GLU A 1 268 ? -9.701 3.544 41.157 1.00 96.31 268 GLU A N 1
ATOM 2020 C CA . GLU A 1 268 ? -8.895 3.474 39.935 1.00 96.31 268 GLU A CA 1
ATOM 2021 C C . GLU A 1 268 ? -9.543 2.57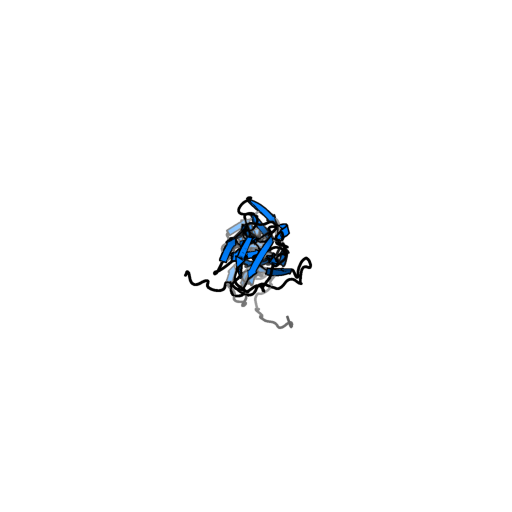0 38.875 1.00 96.31 268 GLU A C 1
ATOM 2023 O O . GLU A 1 268 ? -10.235 1.597 39.199 1.00 96.31 268 GLU A O 1
ATOM 2028 N N . TYR A 1 269 ? -9.285 2.884 37.605 1.00 97.25 269 TYR A N 1
ATOM 2029 C CA . TYR A 1 269 ? -9.687 2.029 36.494 1.00 97.25 269 TYR A CA 1
ATOM 2030 C C . TYR A 1 269 ? -8.941 0.691 36.535 1.00 97.25 269 TYR A C 1
ATOM 2032 O O . TYR A 1 269 ? -7.736 0.619 36.769 1.00 97.25 269 TYR A O 1
ATOM 2040 N N . THR A 1 270 ? -9.685 -0.380 36.290 1.00 97.50 270 THR A N 1
ATOM 2041 C CA . THR A 1 270 ? -9.202 -1.751 36.147 1.00 97.50 270 THR A CA 1
ATOM 2042 C C . THR A 1 270 ? -9.420 -2.192 34.707 1.00 97.50 270 THR A C 1
ATOM 2044 O O . THR A 1 270 ? -10.524 -2.055 34.181 1.00 97.50 270 THR A O 1
ATOM 2047 N N . VAL A 1 271 ? -8.384 -2.738 34.068 1.00 98.12 271 VAL A N 1
ATOM 2048 C CA . VAL A 1 271 ? -8.498 -3.284 32.709 1.00 98.12 271 VAL A CA 1
ATOM 2049 C C . VAL A 1 271 ? -9.365 -4.541 32.739 1.00 98.12 271 VAL A C 1
ATOM 2051 O O . VAL A 1 271 ? -9.104 -5.482 33.495 1.00 98.12 271 VAL A O 1
ATOM 2054 N N . TYR A 1 272 ? -10.402 -4.553 31.910 1.00 97.88 272 TYR A N 1
ATOM 2055 C CA . TYR A 1 272 ? -11.275 -5.697 31.727 1.00 97.88 272 TYR A CA 1
ATOM 2056 C C . TYR A 1 272 ? -10.507 -6.832 31.038 1.00 97.88 272 TYR A C 1
ATOM 2058 O O . TYR A 1 272 ? -9.942 -6.657 29.963 1.00 97.88 272 TYR A O 1
ATOM 2066 N N . SER A 1 273 ? -10.473 -8.000 31.676 1.00 96.62 273 SER A N 1
ATOM 2067 C CA . SER A 1 273 ? -9.773 -9.198 31.178 1.00 96.62 273 SER A CA 1
ATOM 2068 C C . SER A 1 273 ? -10.663 -10.446 31.149 1.00 96.62 273 SER A C 1
ATOM 2070 O O . SER A 1 273 ? -10.206 -11.534 30.805 1.00 96.62 273 SER A O 1
ATOM 2072 N N . GLY A 1 274 ? -11.938 -10.293 31.511 1.00 95.88 274 GLY A N 1
ATOM 2073 C CA . GLY A 1 274 ? -12.919 -11.365 31.606 1.00 95.88 274 GLY A CA 1
ATOM 2074 C C . GLY A 1 274 ? -14.034 -11.013 32.586 1.00 95.88 274 GLY A C 1
ATOM 2075 O O . GLY A 1 274 ? -13.999 -9.971 33.243 1.00 95.88 274 GLY A O 1
ATOM 2076 N N . SER A 1 275 ? -15.032 -11.891 32.687 1.00 96.69 275 SER A N 1
ATOM 2077 C CA . SER A 1 275 ? -16.172 -11.693 33.584 1.00 96.69 275 SER A CA 1
ATOM 2078 C C . SER A 1 275 ? -15.726 -11.456 35.029 1.00 96.69 275 SER A C 1
ATOM 2080 O O . SER A 1 275 ? -14.880 -12.193 35.542 1.00 96.69 275 SER A O 1
ATOM 2082 N N . PHE A 1 276 ? -16.340 -10.492 35.707 1.00 97.12 276 PHE A N 1
ATOM 2083 C CA . PHE A 1 276 ? -16.039 -10.168 37.102 1.00 97.12 276 PHE A CA 1
ATOM 2084 C C . PHE A 1 276 ? -17.313 -10.064 37.941 1.00 97.12 276 PHE A C 1
ATOM 2086 O O . PHE A 1 276 ? -18.423 -10.060 37.421 1.00 97.12 276 PHE A O 1
ATOM 2093 N N . THR A 1 277 ? -17.154 -9.983 39.259 1.00 96.00 277 THR A N 1
ATOM 2094 C CA . THR A 1 277 ? -18.259 -9.819 40.211 1.00 96.00 277 THR A CA 1
ATOM 2095 C C . THR A 1 277 ? -18.086 -8.543 41.020 1.00 96.00 277 THR A C 1
ATOM 2097 O O . THR A 1 277 ? -16.964 -8.081 41.236 1.00 96.00 277 THR A O 1
ATOM 2100 N N . ILE A 1 278 ? -19.187 -8.002 41.534 1.00 94.44 278 ILE A N 1
ATOM 2101 C CA . ILE A 1 278 ? -19.187 -6.784 42.348 1.00 94.44 278 ILE A CA 1
ATOM 2102 C C . ILE A 1 278 ? -19.481 -7.144 43.810 1.00 94.44 278 ILE A C 1
ATOM 2104 O O . ILE A 1 278 ? -20.263 -8.045 44.104 1.00 94.44 278 ILE A O 1
ATOM 2108 N N . SER A 1 279 ? -18.829 -6.451 44.746 1.00 93.12 279 SER A N 1
ATOM 2109 C CA . SER A 1 279 ? -19.052 -6.658 46.183 1.00 93.12 279 SER A CA 1
ATOM 2110 C C . SER A 1 279 ? -20.419 -6.136 46.646 1.00 93.12 279 SER A C 1
ATOM 2112 O O . SER A 1 279 ? -20.970 -5.200 46.070 1.00 93.12 279 SER A O 1
ATOM 2114 N N . THR A 1 280 ? -20.961 -6.725 47.716 1.00 93.38 280 THR A N 1
ATOM 2115 C CA . THR A 1 280 ? -22.260 -6.346 48.302 1.00 93.38 280 THR A CA 1
ATOM 2116 C C . THR A 1 280 ? -22.375 -4.848 48.587 1.00 93.38 280 THR A C 1
ATOM 2118 O O . THR A 1 280 ? -21.415 -4.226 49.045 1.00 93.38 280 THR A O 1
ATOM 2121 N N . GLY A 1 281 ? -23.575 -4.299 48.421 1.00 92.06 281 GLY A N 1
ATOM 2122 C CA . GLY A 1 281 ? -23.893 -2.894 48.661 1.00 92.06 281 GLY A CA 1
ATOM 2123 C C . GLY A 1 281 ? -24.545 -2.230 47.452 1.00 92.06 281 GLY A C 1
ATOM 2124 O O . GLY A 1 281 ? -24.800 -2.866 46.432 1.00 92.06 281 GLY A O 1
ATOM 2125 N N . ILE A 1 282 ? -24.824 -0.932 47.573 1.00 92.44 282 ILE A N 1
ATOM 2126 C CA . ILE A 1 282 ? -25.193 -0.097 46.425 1.00 92.44 282 ILE A CA 1
ATOM 2127 C C . ILE A 1 282 ? -23.888 0.357 45.778 1.00 92.44 282 ILE A C 1
ATOM 2129 O O . ILE A 1 282 ? -23.106 1.060 46.417 1.00 92.44 282 ILE A O 1
ATOM 2133 N N . GLN A 1 283 ? -23.659 -0.072 44.543 1.00 93.88 283 GLN A N 1
ATOM 2134 C CA . GLN A 1 283 ? -22.393 0.099 43.840 1.00 93.88 283 GLN A CA 1
ATOM 2135 C C . GLN A 1 283 ? -22.646 0.820 42.523 1.00 93.88 283 GLN A C 1
ATOM 2137 O O . GLN A 1 283 ? -23.504 0.399 41.748 1.00 93.88 283 GLN A O 1
ATOM 2142 N N . ALA A 1 284 ? -21.902 1.895 42.270 1.00 94.88 284 ALA A N 1
ATOM 2143 C CA . ALA A 1 284 ? -21.846 2.494 40.944 1.00 94.88 284 ALA A CA 1
ATOM 2144 C C . ALA A 1 284 ? -20.683 1.865 40.170 1.00 94.88 284 ALA A C 1
ATOM 2146 O O . ALA A 1 284 ? -19.560 1.802 40.678 1.00 94.88 284 ALA A O 1
ATOM 2147 N N . LEU A 1 285 ? -20.978 1.372 38.973 1.00 96.19 285 LEU A N 1
ATOM 2148 C CA . LEU A 1 285 ? -20.021 0.834 38.018 1.00 96.19 285 LEU A CA 1
ATOM 2149 C C . LEU A 1 285 ? -19.914 1.821 36.864 1.00 96.19 285 LEU A C 1
ATOM 2151 O O . LEU A 1 285 ? -20.925 2.151 36.248 1.00 96.19 285 LEU A O 1
ATOM 2155 N N . GLU A 1 286 ? -18.692 2.234 36.560 1.00 97.88 286 GLU A N 1
ATOM 2156 C CA . GLU A 1 286 ? -18.372 2.953 35.334 1.00 97.88 286 GLU A CA 1
ATOM 2157 C C . GLU A 1 286 ? -17.478 2.111 34.448 1.00 97.88 286 GLU A C 1
ATOM 2159 O O . GLU A 1 286 ? -16.627 1.375 34.949 1.00 97.88 286 GLU A O 1
ATOM 2164 N N . TYR A 1 287 ? -17.673 2.223 33.142 1.00 98.25 287 TYR A N 1
ATOM 2165 C CA . TYR A 1 287 ? -16.889 1.509 32.149 1.00 98.25 287 TYR A CA 1
ATOM 2166 C C . TYR A 1 287 ? -16.745 2.337 30.876 1.00 98.25 287 TYR A C 1
ATOM 2168 O O . TYR A 1 287 ? -17.609 3.154 30.546 1.00 98.25 287 TYR A O 1
ATOM 2176 N N . ARG A 1 288 ? -15.620 2.128 30.193 1.00 98.25 288 ARG A N 1
ATOM 2177 C CA . ARG A 1 288 ? -15.294 2.737 28.905 1.00 98.25 288 ARG A CA 1
ATOM 2178 C C . ARG A 1 288 ? -14.281 1.883 28.143 1.00 98.25 288 ARG A C 1
ATOM 2180 O O . ARG A 1 288 ? -13.575 1.068 28.742 1.00 98.25 288 ARG A O 1
ATOM 2187 N N . SER A 1 289 ? -14.155 2.124 26.850 1.00 98.50 289 SER A N 1
ATOM 2188 C CA . SER A 1 289 ? -13.158 1.524 25.973 1.00 98.50 289 SER A CA 1
ATOM 2189 C C . SER A 1 289 ? -12.350 2.584 25.234 1.00 98.50 289 SER A C 1
ATOM 2191 O O . SER A 1 289 ? -12.808 3.705 25.010 1.00 98.50 289 SER A O 1
ATOM 2193 N N . ILE A 1 290 ? -11.121 2.198 24.899 1.00 98.06 290 ILE A N 1
ATOM 2194 C CA . ILE A 1 290 ? -10.138 2.978 24.156 1.00 98.06 290 ILE A CA 1
ATOM 2195 C C . ILE A 1 290 ? -9.704 2.137 22.955 1.00 98.06 290 ILE A C 1
ATOM 2197 O O . ILE A 1 290 ? -9.417 0.946 23.125 1.00 98.06 290 ILE A O 1
ATOM 2201 N N . ASP A 1 291 ? -9.667 2.727 21.765 1.00 97.94 291 ASP A N 1
ATOM 2202 C CA . ASP A 1 291 ? -9.194 2.067 20.542 1.00 97.94 291 ASP A CA 1
ATOM 2203 C C . ASP A 1 291 ? -7.660 2.133 20.392 1.00 97.94 291 ASP A C 1
ATOM 2205 O O . ASP A 1 291 ? -6.946 2.621 21.277 1.00 97.94 291 ASP A O 1
ATOM 2209 N N . ASN A 1 292 ? -7.132 1.603 19.289 1.00 96.38 292 ASN A N 1
ATOM 2210 C CA . ASN A 1 292 ? -5.694 1.564 19.037 1.00 96.38 292 ASN A CA 1
ATOM 2211 C C . ASN A 1 292 ? -5.092 2.932 18.688 1.00 96.38 292 ASN A C 1
ATOM 2213 O O . ASN A 1 292 ? -3.910 3.135 18.970 1.00 96.38 292 ASN A O 1
ATOM 2217 N N . VAL A 1 293 ? -5.869 3.876 18.148 1.00 95.75 293 VAL A N 1
ATOM 2218 C CA . VAL A 1 293 ? -5.405 5.247 17.847 1.00 95.75 293 VAL A CA 1
ATOM 2219 C C . VAL A 1 293 ? -5.631 6.237 19.000 1.00 95.75 293 VAL A C 1
ATOM 2221 O O . VAL A 1 293 ? -5.182 7.382 18.941 1.00 95.75 293 VAL A O 1
ATOM 2224 N N . GLY A 1 294 ? -6.251 5.788 20.091 1.00 96.12 294 GLY A N 1
ATOM 2225 C CA . GLY A 1 294 ? -6.465 6.541 21.318 1.00 96.12 294 GLY A CA 1
ATOM 2226 C C . GLY A 1 294 ? -7.812 7.258 21.430 1.00 96.12 294 GLY A C 1
ATOM 2227 O O . GLY A 1 294 ? -7.952 8.058 22.360 1.00 96.12 294 GLY A O 1
ATOM 2228 N N . ASN A 1 295 ? -8.801 6.995 20.567 1.00 96.38 295 ASN A N 1
ATOM 2229 C CA . ASN A 1 295 ? -10.154 7.508 20.783 1.00 96.38 295 ASN A CA 1
ATOM 2230 C C . ASN A 1 295 ? -10.785 6.801 21.992 1.00 96.38 295 ASN A C 1
ATOM 2232 O O . ASN A 1 295 ? -10.640 5.593 22.192 1.00 96.38 295 ASN A O 1
ATOM 2236 N N . ILE A 1 296 ? -11.477 7.576 22.830 1.00 97.62 296 ILE A N 1
ATOM 2237 C CA . ILE A 1 296 ? -12.048 7.127 24.107 1.00 97.62 296 ILE A CA 1
ATOM 2238 C C . ILE A 1 296 ? -13.555 7.348 24.068 1.00 97.62 296 ILE A C 1
ATOM 2240 O O . ILE A 1 296 ? -13.999 8.452 23.753 1.00 97.62 296 ILE A O 1
ATOM 2244 N N . GLU A 1 297 ? -14.337 6.321 24.403 1.00 97.44 297 GLU A N 1
ATOM 2245 C CA . GLU A 1 297 ? -15.795 6.460 24.473 1.00 97.44 297 GLU A CA 1
ATOM 2246 C C . GLU A 1 297 ? -16.251 7.292 25.674 1.00 97.44 297 GLU A C 1
ATOM 2248 O O . GLU A 1 297 ? -15.579 7.348 26.710 1.00 97.44 297 GLU A O 1
ATOM 2253 N N . ASP A 1 298 ? -17.436 7.892 25.550 1.00 96.50 298 ASP A N 1
ATOM 2254 C CA . ASP A 1 298 ? -18.101 8.534 26.679 1.00 96.50 298 ASP A CA 1
ATOM 2255 C C . ASP A 1 298 ? -18.348 7.522 27.802 1.00 96.50 298 ASP A C 1
ATOM 2257 O O . ASP A 1 298 ? -18.861 6.419 27.595 1.00 96.50 298 ASP A O 1
ATOM 2261 N N . GLU A 1 299 ? -18.015 7.927 29.022 1.00 95.06 299 GLU A N 1
ATOM 2262 C CA . GLU A 1 299 ? -18.111 7.070 30.198 1.00 95.06 299 GLU A CA 1
ATOM 2263 C C . GLU A 1 299 ? -19.560 6.651 30.467 1.00 95.06 299 GLU A C 1
ATOM 2265 O O . GLU A 1 299 ? -20.449 7.476 30.697 1.00 95.06 299 GLU A O 1
ATOM 2270 N N . LYS A 1 300 ? -19.795 5.336 30.484 1.00 97.31 300 LYS A N 1
ATOM 2271 C CA . LYS A 1 300 ? -21.096 4.754 30.816 1.00 97.31 300 LYS A CA 1
ATOM 2272 C C . LYS A 1 300 ? -21.132 4.399 32.289 1.00 97.31 300 LYS A C 1
ATOM 2274 O O . LYS A 1 300 ? -20.161 3.877 32.831 1.00 97.31 300 LYS A O 1
ATOM 2279 N N . SER A 1 301 ? -22.266 4.659 32.936 1.00 95.69 301 SER A N 1
ATOM 2280 C CA . SER A 1 301 ? -22.443 4.458 34.376 1.00 95.69 301 SER A CA 1
ATOM 2281 C C . SER A 1 301 ? -23.751 3.739 34.689 1.00 95.69 301 SER A C 1
ATOM 2283 O O . SER A 1 301 ? -24.793 4.039 34.102 1.00 95.69 301 SER A O 1
ATOM 2285 N N . ILE A 1 302 ? -23.711 2.806 35.639 1.00 95.31 302 ILE A N 1
ATOM 2286 C CA . ILE A 1 302 ? -24.891 2.120 36.168 1.00 95.31 302 ILE A CA 1
ATOM 2287 C C . ILE A 1 302 ? -24.792 1.953 37.683 1.00 95.31 302 ILE A C 1
ATOM 2289 O O . ILE A 1 302 ? -23.722 1.711 38.235 1.00 95.31 302 ILE A O 1
ATOM 2293 N N . THR A 1 303 ? -25.928 2.060 38.376 1.00 94.62 303 THR A N 1
ATOM 2294 C CA . THR A 1 303 ? -26.020 1.763 39.812 1.00 94.62 303 THR A CA 1
ATOM 2295 C C . THR A 1 303 ? -26.689 0.412 40.032 1.00 94.62 303 THR A C 1
ATOM 2297 O O . THR A 1 303 ? -27.843 0.216 39.654 1.00 94.62 303 THR A O 1
ATOM 2300 N N . LEU A 1 304 ? -25.981 -0.494 40.702 1.00 93.31 304 LEU A N 1
ATOM 2301 C CA . LEU A 1 304 ? -26.417 -1.855 40.997 1.00 93.31 304 LEU A CA 1
ATOM 2302 C C . LEU A 1 304 ? -26.626 -2.028 42.501 1.00 93.31 304 LEU A C 1
ATOM 2304 O O . LEU A 1 304 ? -25.855 -1.519 43.318 1.00 93.31 304 LEU A O 1
ATOM 2308 N N . THR A 1 305 ? -27.674 -2.758 42.881 1.00 94.88 305 THR A N 1
ATOM 2309 C CA . THR A 1 305 ? -27.873 -3.189 44.270 1.00 94.88 305 THR A CA 1
ATOM 2310 C C . THR A 1 305 ? -27.406 -4.632 44.402 1.00 94.88 305 THR A C 1
ATOM 2312 O O . THR A 1 305 ? -28.063 -5.548 43.922 1.00 94.88 305 THR A O 1
ATOM 2315 N N . VAL A 1 306 ? -26.271 -4.847 45.059 1.00 93.94 306 VAL A N 1
ATOM 2316 C CA . VAL A 1 306 ? -25.669 -6.172 45.220 1.00 93.94 306 VAL A CA 1
ATOM 2317 C C . VAL A 1 306 ? -25.995 -6.718 46.606 1.00 93.94 306 VAL A C 1
ATOM 2319 O O . VAL A 1 306 ? -25.568 -6.157 47.618 1.00 93.94 306 VAL A O 1
ATOM 2322 N N . THR A 1 307 ? -26.739 -7.816 46.685 1.00 92.19 307 THR A N 1
ATOM 2323 C CA . THR A 1 307 ? -27.137 -8.420 47.964 1.00 92.19 307 THR A CA 1
ATOM 2324 C C . THR A 1 307 ? -27.183 -9.935 47.875 1.00 92.19 307 THR A C 1
ATOM 2326 O O . THR A 1 307 ? -27.451 -10.502 46.820 1.00 92.19 307 THR A O 1
ATOM 2329 N N . HIS A 1 308 ? -26.953 -10.614 48.998 1.00 85.56 308 HIS A N 1
ATOM 2330 C CA . HIS A 1 308 ? -27.207 -12.046 49.066 1.00 85.56 308 HIS A CA 1
ATOM 2331 C C . HIS A 1 308 ? -28.697 -12.295 48.850 1.00 85.56 308 HIS A C 1
ATOM 2333 O O . HIS A 1 308 ? -29.531 -11.945 49.686 1.00 85.56 308 HIS A O 1
ATOM 2339 N N . ILE A 1 309 ? -29.019 -12.908 47.718 1.00 68.50 309 ILE A N 1
ATOM 2340 C CA . ILE A 1 309 ? -30.354 -13.420 47.455 1.00 68.50 309 ILE A CA 1
ATOM 2341 C C . ILE A 1 309 ? -30.443 -14.736 48.224 1.00 68.50 309 ILE A C 1
ATOM 2343 O O . ILE A 1 309 ? -30.035 -15.794 47.749 1.00 68.50 309 ILE A O 1
ATOM 2347 N N . SER A 1 310 ? -30.892 -14.666 49.475 1.00 60.06 310 SER A N 1
ATOM 2348 C CA . SER A 1 310 ? -31.301 -15.863 50.198 1.00 60.06 310 SER A CA 1
ATOM 2349 C C . SER A 1 310 ? -32.477 -16.476 49.441 1.00 60.06 310 SER A C 1
ATOM 2351 O O . SER A 1 310 ? -33.488 -15.797 49.261 1.00 60.06 310 SER A O 1
ATOM 2353 N N . ASN A 1 311 ? -32.345 -17.731 48.998 1.00 51.22 311 ASN A N 1
ATOM 2354 C CA . ASN A 1 311 ? -33.460 -18.515 48.468 1.00 51.22 311 ASN A CA 1
ATOM 2355 C C . ASN A 1 311 ? -34.592 -18.489 49.502 1.00 51.22 311 ASN A C 1
ATOM 2357 O O . ASN A 1 311 ? -34.553 -19.235 50.480 1.00 51.22 311 ASN A O 1
ATOM 2361 N N . TYR A 1 312 ? -35.587 -17.621 49.325 1.00 47.38 312 TYR A N 1
ATOM 2362 C CA . TYR A 1 312 ? -36.832 -17.755 50.061 1.00 47.38 312 TYR A CA 1
ATOM 2363 C C . TYR A 1 312 ? -37.548 -18.948 49.443 1.00 47.38 312 TYR A C 1
ATOM 2365 O O . TYR A 1 312 ? -38.148 -18.853 48.374 1.00 47.38 312 TYR A O 1
ATOM 2373 N N . THR A 1 313 ? -37.429 -20.102 50.096 1.00 38.78 313 THR A N 1
ATOM 2374 C CA . THR A 1 313 ? -38.357 -21.210 49.898 1.00 38.78 313 THR A CA 1
ATOM 2375 C C . THR A 1 313 ? -39.764 -20.655 50.077 1.00 38.78 313 THR A C 1
ATOM 2377 O O . THR A 1 313 ? -40.086 -20.151 51.155 1.00 38.78 313 THR A O 1
ATOM 2380 N N . ALA A 1 314 ? -40.572 -20.697 49.017 1.00 41.16 314 ALA A N 1
ATOM 2381 C CA . ALA A 1 314 ? -41.999 -20.438 49.117 1.00 41.16 314 ALA A CA 1
ATOM 2382 C C . ALA A 1 314 ? -42.577 -21.394 50.173 1.00 41.16 314 ALA A C 1
ATOM 2384 O O . ALA A 1 314 ? -42.420 -22.611 50.047 1.00 41.16 314 ALA A O 1
ATOM 2385 N N . PHE A 1 315 ? -43.140 -20.824 51.239 1.00 38.47 315 PHE A N 1
ATOM 2386 C CA . PHE A 1 315 ? -43.954 -21.546 52.215 1.00 38.47 315 PHE A CA 1
ATOM 2387 C C . PHE A 1 315 ? -45.353 -21.788 51.651 1.00 38.47 315 PHE A C 1
ATOM 2389 O O . PHE A 1 315 ? -45.856 -20.886 50.940 1.00 38.47 315 PHE A O 1
#

Organism: NCBI:txid412755

Radius of gyration: 41.61 Å; Cα contacts (8 Å, |Δi|>4): 793; chains: 1; bounding box: 94×39×110 Å

InterPro domains:
  IPR011042 Six-bladed beta-propeller, TolB-like [G3DSA:2.120.10.30] (1-108)
  IPR013783 Immunoglobulin-like fold [G3DSA:2.60.40.10] (113-210)
  IPR058094 OmpL47-like, Ig-like domain [NF047446] (24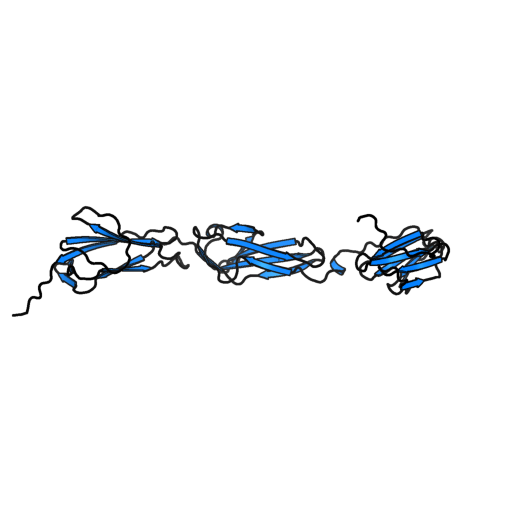7-306)

Mean predicted aligned error: 13.19 Å

Foldseek 3Di:
DVPDDPDDDDDLADWQEKEAQPVQRKMWIAHAVQQKIWIAGNRRDTLDIDHDAHRFREWEAQNAQRWIWIFRFPQQWIFIAGNNGHTDDIDHPHHRDRYDYDPNDFPQRRDPDAKDKDWDPDAAAAEAEAPPDKGFGAMDIDDDPARDWDKWKWKAAPVPRDIDTDDHRDIHGLPVVDWHKIKMKMWTAGSSGHIDIDIHHIYTYAYFDFFKDKDKDWAPDWDDDPNAIEHEQPTWIDIDIDAPGPPDHHQAWPWKWKWKDPVPHTDDIDTDDDIDGDDAAFIKMWIWTAGPNGHIDDIDIGTYHYDPPDPPDDD